Protein AF-A0A0E0BU02-F1 (afdb_monomer_lite)

Foldseek 3Di:
DPDLLVVQCVVVDPDDDDSLRSLVCLLVVLLVLLLVLLCCCCPVVPPCLQCCQAPPDPPDDPDDNWQFQVNVLVVCLPVVLVSLVSNLSSLVSNLVSLCVNQDPPHDPVSVVLSVLSVLLSVLSVCLNPPLSVQLSVLVVQLVVVCVVVVARRGSHNVSVVVLVVVVVVDVSNVVSVVSNVVSVVSSVVSSVSSNVSSVVNVVVVVVVPDD

Radius of gyration: 20.97 Å; chains: 1; bounding box: 49×38×62 Å

Structure (mmCIF, N/CA/C/O backbone):
data_AF-A0A0E0BU02-F1
#
_entry.id   AF-A0A0E0BU02-F1
#
loop_
_atom_site.group_PDB
_atom_site.id
_atom_site.type_symbol
_atom_site.label_atom_id
_atom_site.label_alt_id
_atom_site.label_comp_id
_atom_site.label_asym_id
_atom_site.label_entity_id
_atom_site.label_seq_id
_atom_site.pdbx_PDB_ins_code
_atom_site.Cartn_x
_atom_site.Cartn_y
_atom_site.Cartn_z
_atom_site.occupancy
_atom_site.B_iso_or_equiv
_atom_site.auth_seq_id
_atom_site.auth_comp_id
_atom_site.auth_asym_id
_atom_site.auth_atom_id
_atom_site.pdbx_PDB_model_num
ATOM 1 N N . MET A 1 1 ? -2.054 -8.804 -24.166 1.00 40.50 1 MET A N 1
ATOM 2 C CA . MET A 1 1 ? -1.743 -8.139 -22.881 1.00 40.50 1 MET A CA 1
ATOM 3 C C . MET A 1 1 ? -1.118 -6.773 -23.158 1.00 40.50 1 MET A C 1
ATOM 5 O O . MET A 1 1 ? 0.063 -6.584 -22.935 1.00 40.50 1 MET A O 1
ATOM 9 N N . LEU A 1 2 ? -1.909 -5.866 -23.741 1.00 44.44 2 LEU A N 1
ATOM 10 C CA . LEU A 1 2 ? -1.470 -4.572 -24.277 1.00 44.44 2 LEU A CA 1
ATOM 11 C C . LEU A 1 2 ? -2.191 -3.311 -23.721 1.00 44.44 2 LEU A C 1
ATOM 13 O O . LEU A 1 2 ? -1.894 -2.240 -24.242 1.00 44.44 2 LEU A O 1
ATOM 17 N N . PRO A 1 3 ? -3.154 -3.343 -22.766 1.00 56.28 3 PRO A N 1
ATOM 18 C CA . PRO A 1 3 ? -4.003 -2.167 -22.572 1.00 56.28 3 PRO A CA 1
ATOM 19 C C . PRO A 1 3 ? -3.384 -1.084 -21.679 1.00 56.28 3 PRO A C 1
ATOM 21 O O . PRO A 1 3 ? -3.599 0.087 -21.957 1.00 56.28 3 PRO A O 1
ATOM 24 N N . LEU A 1 4 ? -2.609 -1.415 -20.639 1.00 53.31 4 LEU A N 1
ATOM 25 C CA . LEU A 1 4 ? -2.189 -0.402 -19.661 1.00 53.31 4 LEU A CA 1
ATOM 26 C C . LEU A 1 4 ? -1.049 0.472 -20.200 1.00 53.31 4 LEU A C 1
ATOM 28 O O . LEU A 1 4 ? -1.157 1.695 -20.170 1.00 53.31 4 LEU A O 1
ATOM 32 N N . LEU A 1 5 ? -0.015 -0.137 -20.795 1.00 51.09 5 LEU A N 1
ATOM 33 C CA . LEU A 1 5 ? 1.045 0.608 -21.479 1.00 51.09 5 LEU A CA 1
ATOM 34 C C . LEU A 1 5 ? 0.492 1.440 -22.648 1.00 51.09 5 LEU A C 1
ATOM 36 O O . LEU A 1 5 ? 0.897 2.584 -22.814 1.00 51.09 5 LEU A O 1
ATOM 40 N N . ALA A 1 6 ? -0.461 0.909 -23.426 1.00 53.81 6 ALA A N 1
ATOM 41 C CA . ALA A 1 6 ? -1.095 1.657 -24.514 1.00 53.81 6 ALA A CA 1
ATOM 42 C C . ALA A 1 6 ? -1.906 2.848 -23.991 1.00 53.81 6 ALA A C 1
ATOM 44 O O . ALA A 1 6 ? -1.790 3.931 -24.550 1.00 53.81 6 ALA A O 1
ATOM 45 N N . VAL A 1 7 ? -2.666 2.685 -22.903 1.00 56.97 7 VAL A N 1
ATOM 46 C CA . VAL A 1 7 ? -3.424 3.774 -22.267 1.00 56.97 7 VAL A CA 1
ATOM 47 C C . VAL A 1 7 ? -2.488 4.837 -21.696 1.00 56.97 7 VAL A C 1
ATOM 49 O O . VAL A 1 7 ? -2.737 6.018 -21.895 1.00 56.97 7 VAL A O 1
ATOM 52 N N . VAL A 1 8 ? -1.376 4.461 -21.061 1.00 55.06 8 VAL A N 1
ATOM 53 C CA . VAL A 1 8 ? -0.410 5.444 -20.546 1.00 55.06 8 VAL A CA 1
ATOM 54 C C . VAL A 1 8 ? 0.360 6.131 -21.683 1.00 55.06 8 VAL A C 1
ATOM 56 O O . VAL A 1 8 ? 0.578 7.335 -21.614 1.00 55.06 8 VAL A O 1
ATOM 59 N N . VAL A 1 9 ? 0.710 5.421 -22.760 1.00 53.22 9 VAL A N 1
ATOM 60 C CA . VAL A 1 9 ? 1.323 6.011 -23.968 1.00 53.22 9 VAL A CA 1
ATOM 61 C C . VAL A 1 9 ? 0.341 6.924 -24.711 1.00 53.22 9 VAL A C 1
ATOM 63 O O . VAL A 1 9 ? 0.756 7.961 -25.213 1.00 53.22 9 VAL A O 1
ATOM 66 N N . LEU A 1 10 ? -0.952 6.589 -24.744 1.00 53.22 10 LEU A N 1
ATOM 67 C CA . LEU A 1 10 ? -2.013 7.433 -25.308 1.00 53.22 10 LEU A CA 1
ATOM 68 C C . LEU A 1 10 ? -2.277 8.674 -24.445 1.00 53.22 10 LEU A C 1
ATOM 70 O O . LEU A 1 10 ? -2.463 9.756 -24.989 1.00 53.22 10 LEU A O 1
ATOM 74 N N . LEU A 1 11 ? -2.253 8.545 -23.115 1.00 52.66 11 LEU A N 1
ATOM 75 C CA . LEU A 1 11 ? -2.457 9.664 -22.186 1.00 52.66 11 LEU A CA 1
ATOM 76 C C . LEU A 1 11 ? -1.222 10.572 -22.061 1.00 52.66 11 LEU A C 1
ATOM 78 O O . LEU A 1 11 ? -1.372 11.768 -21.832 1.00 52.66 11 LEU A O 1
ATOM 82 N N . ALA A 1 12 ? -0.012 10.033 -22.237 1.00 49.22 12 ALA A N 1
ATOM 83 C CA . ALA A 1 12 ? 1.237 10.800 -22.305 1.00 49.22 12 ALA A CA 1
ATOM 84 C C . ALA A 1 12 ? 1.567 11.290 -23.732 1.00 49.22 12 ALA A C 1
ATOM 86 O O . ALA A 1 12 ? 2.515 12.051 -23.928 1.00 49.22 12 ALA A O 1
ATOM 87 N N . GLY A 1 13 ? 0.803 10.842 -24.730 1.00 41.31 13 GLY A N 1
ATOM 88 C CA . GLY A 1 13 ? 1.051 11.021 -26.157 1.00 41.31 13 GLY A CA 1
ATOM 89 C C . GLY A 1 13 ? 0.559 12.354 -26.706 1.00 41.31 13 GLY A C 1
ATOM 90 O O . GLY A 1 13 ? -0.278 12.384 -27.604 1.00 41.31 13 GLY A O 1
ATOM 91 N N . GLY A 1 14 ? 1.129 13.459 -26.225 1.00 44.75 14 GLY A N 1
ATOM 92 C CA . GLY A 1 14 ? 1.335 14.612 -27.100 1.00 44.75 14 GLY A CA 1
ATOM 93 C C . GLY A 1 14 ? 2.364 14.219 -28.164 1.00 44.75 14 GLY A C 1
ATOM 94 O O . GLY A 1 14 ? 3.411 13.664 -27.832 1.00 44.75 14 GLY A O 1
ATOM 95 N N . ALA A 1 15 ? 2.043 14.427 -29.440 1.00 51.19 15 ALA A N 1
ATOM 96 C CA . ALA A 1 15 ? 2.865 14.042 -30.586 1.00 51.19 15 ALA A CA 1
ATOM 97 C C . ALA A 1 15 ? 4.363 14.379 -30.388 1.00 51.19 15 ALA A C 1
ATOM 99 O O . ALA A 1 15 ? 4.714 15.547 -30.250 1.00 51.19 15 ALA A O 1
ATOM 100 N N . GLY A 1 16 ? 5.247 13.367 -30.390 1.00 51.09 16 GLY A N 1
ATOM 101 C CA . GLY A 1 16 ? 6.697 13.590 -30.524 1.00 51.09 16 GLY A CA 1
ATOM 102 C C . GLY A 1 16 ? 7.658 12.610 -29.834 1.00 51.09 16 GLY A C 1
ATOM 103 O O . GLY A 1 16 ? 8.807 12.521 -30.259 1.00 51.09 16 GLY A O 1
ATOM 104 N N . LEU A 1 17 ? 7.254 11.849 -28.808 1.00 56.31 17 LEU A N 1
ATOM 105 C CA . LEU A 1 17 ? 8.178 10.921 -28.129 1.00 56.31 17 LEU A CA 1
ATOM 106 C C . LEU A 1 17 ? 8.197 9.529 -28.781 1.00 56.31 17 LEU A C 1
ATOM 108 O O . LEU A 1 17 ? 7.168 8.868 -28.899 1.00 56.31 17 LEU A O 1
ATOM 112 N N . GLY A 1 18 ? 9.390 9.044 -29.146 1.00 74.56 18 GLY A N 1
ATOM 113 C CA . GLY A 1 18 ? 9.582 7.653 -29.571 1.00 74.56 18 GLY A CA 1
ATOM 114 C C . GLY A 1 18 ? 9.128 6.664 -28.487 1.00 74.56 18 GLY A C 1
ATOM 115 O O . GLY A 1 18 ? 9.294 6.921 -27.294 1.00 74.56 18 GLY A O 1
ATOM 116 N N . THR A 1 19 ? 8.583 5.513 -28.887 1.00 80.62 19 THR A N 1
ATOM 117 C CA . THR A 1 19 ? 7.980 4.503 -27.987 1.00 80.62 19 THR A CA 1
ATOM 118 C C . THR A 1 19 ? 8.897 4.082 -26.833 1.00 80.62 19 THR A C 1
ATOM 120 O O . THR A 1 19 ? 8.446 3.928 -25.700 1.00 80.62 19 THR A O 1
ATOM 123 N N . THR A 1 20 ? 10.203 3.975 -27.083 1.00 85.62 20 THR A N 1
ATOM 124 C CA . THR A 1 20 ? 11.215 3.691 -26.055 1.00 85.62 20 THR A CA 1
ATOM 125 C C . THR A 1 20 ? 11.355 4.811 -25.024 1.00 85.62 20 THR A C 1
ATOM 127 O O . THR A 1 20 ? 11.502 4.534 -23.835 1.00 85.62 20 THR A O 1
ATOM 130 N N . ALA A 1 21 ? 11.311 6.074 -25.453 1.00 86.38 21 ALA A N 1
ATOM 131 C CA . ALA A 1 21 ? 11.394 7.220 -24.550 1.00 86.38 21 ALA A CA 1
ATOM 132 C C . ALA A 1 21 ? 10.140 7.313 -23.670 1.00 86.38 21 ALA A C 1
ATOM 134 O O . ALA A 1 21 ? 10.258 7.502 -22.460 1.00 86.38 21 ALA A O 1
ATOM 135 N N . ALA A 1 22 ? 8.962 7.072 -24.253 1.00 83.75 22 ALA A N 1
ATOM 136 C CA . ALA A 1 22 ? 7.710 6.987 -23.508 1.00 83.75 22 ALA A CA 1
ATOM 137 C C . ALA A 1 22 ? 7.755 5.868 -22.453 1.00 83.75 22 ALA A C 1
ATOM 139 O O . ALA A 1 22 ? 7.483 6.122 -21.285 1.00 83.75 22 ALA A O 1
ATOM 140 N N . ALA A 1 23 ? 8.188 4.655 -22.810 1.00 86.19 23 ALA A N 1
ATOM 141 C CA . ALA A 1 23 ? 8.288 3.548 -21.855 1.00 86.19 23 ALA A CA 1
ATOM 142 C C . ALA A 1 23 ? 9.270 3.831 -20.701 1.00 86.19 23 ALA A C 1
ATOM 144 O O . ALA A 1 23 ? 8.978 3.497 -19.553 1.00 86.19 23 ALA A O 1
ATOM 145 N N . LYS A 1 24 ? 10.405 4.495 -20.969 1.00 90.75 24 LYS A N 1
ATOM 146 C CA . LYS A 1 24 ? 11.329 4.955 -19.915 1.00 90.75 24 LYS A CA 1
ATOM 147 C C . LYS A 1 24 ? 10.680 5.992 -18.998 1.00 90.75 24 LYS A C 1
ATOM 149 O O . LYS A 1 24 ? 10.825 5.890 -17.782 1.00 90.75 24 LYS A O 1
ATOM 154 N N . ALA A 1 25 ? 9.954 6.956 -19.566 1.00 89.25 25 ALA A N 1
ATOM 155 C CA . ALA A 1 25 ? 9.245 7.973 -18.796 1.00 89.25 25 ALA A CA 1
ATOM 156 C C . ALA A 1 25 ? 8.173 7.347 -17.893 1.00 89.25 25 ALA A C 1
ATOM 158 O O . ALA A 1 25 ? 8.136 7.650 -16.705 1.00 89.25 25 ALA A O 1
ATOM 159 N N . VAL A 1 26 ? 7.369 6.416 -18.420 1.00 90.69 26 VAL A N 1
ATOM 160 C CA . VAL A 1 26 ? 6.374 5.662 -17.639 1.00 90.69 26 VAL A CA 1
ATOM 161 C C . VAL A 1 26 ? 7.042 4.887 -16.513 1.00 90.69 26 VAL A C 1
ATOM 163 O O . VAL A 1 26 ? 6.637 5.015 -15.360 1.00 90.69 26 VAL A O 1
ATOM 166 N N . HIS A 1 27 ? 8.091 4.126 -16.830 1.00 93.81 27 HIS A N 1
ATOM 167 C CA . HIS A 1 27 ? 8.817 3.340 -15.841 1.00 93.81 27 HIS A CA 1
ATOM 168 C C . HIS A 1 27 ? 9.299 4.203 -14.667 1.00 93.81 27 HIS A C 1
ATOM 170 O O . HIS A 1 27 ? 8.996 3.879 -13.518 1.00 93.81 27 HIS A O 1
ATOM 176 N N . LEU A 1 28 ? 9.999 5.305 -14.959 1.00 94.56 28 LEU A N 1
ATOM 177 C CA . LEU A 1 28 ? 10.600 6.177 -13.949 1.00 94.56 28 LEU A CA 1
ATOM 178 C C . LEU A 1 28 ? 9.567 7.015 -13.194 1.00 94.56 28 LEU A C 1
ATOM 180 O O . LEU A 1 28 ? 9.677 7.137 -11.976 1.00 94.56 28 LEU A O 1
ATOM 184 N N . LEU A 1 29 ? 8.561 7.566 -13.880 1.00 94.06 29 LEU A N 1
ATOM 185 C CA . LEU A 1 29 ? 7.518 8.366 -13.239 1.00 94.06 29 LEU A CA 1
ATOM 186 C C . LEU A 1 29 ? 6.706 7.502 -12.277 1.00 94.06 29 LEU A C 1
ATOM 188 O O . LEU A 1 29 ? 6.577 7.843 -11.105 1.00 94.06 29 LEU A O 1
ATOM 192 N N . CYS A 1 30 ? 6.222 6.348 -12.740 1.00 96.19 30 CYS A N 1
ATOM 193 C CA . CYS A 1 30 ? 5.462 5.440 -11.895 1.00 96.19 30 CYS A CA 1
ATOM 194 C C . CYS A 1 30 ? 6.324 4.870 -10.759 1.00 96.19 30 CYS A C 1
ATOM 196 O O . CYS A 1 30 ? 5.862 4.801 -9.621 1.00 96.19 30 CYS A O 1
ATOM 198 N N . PHE A 1 31 ? 7.591 4.541 -11.022 1.00 96.69 31 PHE A N 1
ATOM 199 C CA . PHE A 1 31 ? 8.519 4.129 -9.969 1.00 96.69 31 PHE A CA 1
ATOM 200 C C . PHE A 1 31 ? 8.685 5.211 -8.892 1.00 96.69 31 PHE A C 1
ATOM 202 O O . PHE A 1 31 ? 8.498 4.936 -7.708 1.00 96.69 31 PHE A O 1
ATOM 209 N N . ALA A 1 32 ? 8.985 6.450 -9.291 1.00 96.00 32 ALA A N 1
ATOM 210 C CA . ALA A 1 32 ? 9.199 7.563 -8.371 1.00 96.00 32 ALA A CA 1
ATOM 211 C C . ALA A 1 32 ? 7.931 7.906 -7.577 1.00 96.00 32 ALA A C 1
ATOM 213 O O . ALA A 1 32 ? 8.004 8.134 -6.368 1.00 96.00 32 ALA A O 1
ATOM 214 N N . THR A 1 33 ? 6.763 7.897 -8.229 1.00 96.31 33 THR A N 1
ATOM 215 C CA . THR A 1 33 ? 5.473 8.093 -7.556 1.00 96.31 33 THR A CA 1
ATOM 216 C C . THR A 1 33 ? 5.228 7.007 -6.517 1.00 96.31 33 THR A C 1
ATOM 218 O O . THR A 1 33 ? 4.909 7.328 -5.374 1.00 96.31 33 THR A O 1
ATOM 221 N N . SER A 1 34 ? 5.420 5.736 -6.872 1.00 96.50 34 SER A N 1
ATOM 222 C CA . SER A 1 34 ? 5.238 4.637 -5.926 1.00 96.50 34 SER A CA 1
ATOM 223 C C . SER A 1 34 ? 6.219 4.706 -4.750 1.00 96.50 34 SER A C 1
ATOM 225 O O . SER A 1 34 ? 5.817 4.571 -3.590 1.00 96.50 34 SER A O 1
ATOM 227 N N . TRP A 1 35 ? 7.495 4.975 -5.026 1.00 95.19 35 TRP A N 1
ATOM 228 C CA . TRP A 1 35 ? 8.508 5.153 -3.992 1.00 95.19 35 TRP A CA 1
ATOM 229 C C . TRP A 1 35 ? 8.116 6.271 -3.020 1.00 95.19 35 TRP A C 1
ATOM 231 O O . TRP A 1 35 ? 8.084 6.062 -1.807 1.00 95.19 35 TRP A O 1
ATOM 241 N N . GLY A 1 36 ? 7.726 7.433 -3.552 1.00 94.50 36 GLY A N 1
ATOM 242 C CA . GLY A 1 36 ? 7.279 8.574 -2.756 1.00 94.50 36 GLY A CA 1
ATOM 243 C C . GLY A 1 36 ? 6.038 8.271 -1.913 1.00 94.50 36 GLY A C 1
ATOM 244 O O . GLY A 1 36 ? 6.019 8.584 -0.723 1.00 94.50 36 GLY A O 1
ATOM 245 N N . VAL A 1 37 ? 5.023 7.618 -2.490 1.00 93.69 37 VAL A N 1
ATOM 246 C CA . VAL A 1 37 ? 3.799 7.224 -1.770 1.00 93.69 37 VAL A CA 1
ATOM 247 C C . VAL A 1 37 ? 4.108 6.223 -0.657 1.00 93.69 37 VAL A C 1
ATOM 249 O O . VAL A 1 37 ? 3.578 6.352 0.446 1.00 93.69 37 VAL A O 1
ATOM 252 N N . THR A 1 38 ? 4.991 5.260 -0.916 1.00 93.44 38 THR A N 1
ATOM 253 C CA . THR A 1 38 ? 5.399 4.244 0.061 1.00 93.44 38 THR A CA 1
ATOM 254 C C . THR A 1 38 ? 6.159 4.873 1.231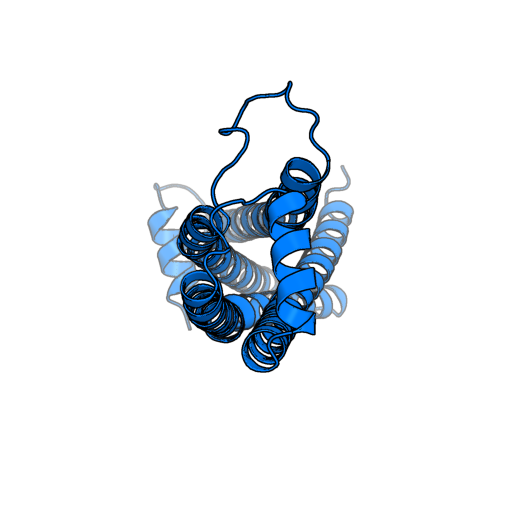 1.00 93.44 38 THR A C 1
ATOM 256 O O . THR A 1 38 ? 5.813 4.643 2.392 1.00 93.44 38 THR A O 1
ATOM 259 N N . VAL A 1 39 ? 7.136 5.740 0.944 1.00 90.62 39 VAL A N 1
ATOM 260 C CA . VAL A 1 39 ? 7.876 6.502 1.965 1.00 90.62 39 VAL A CA 1
ATOM 261 C C . VAL A 1 39 ? 6.930 7.395 2.768 1.00 90.62 39 VAL A C 1
ATOM 263 O O . VAL A 1 39 ? 6.998 7.412 3.998 1.00 90.62 39 VAL A O 1
ATOM 266 N N . TRP A 1 40 ? 6.006 8.094 2.104 1.00 90.25 40 TRP A N 1
ATOM 267 C CA . TRP A 1 40 ? 4.995 8.912 2.774 1.00 90.25 40 TRP A CA 1
ATOM 268 C C . TRP A 1 40 ? 4.096 8.072 3.690 1.00 90.25 40 TRP A C 1
ATOM 270 O O . TRP A 1 40 ? 3.854 8.461 4.832 1.00 90.25 40 TRP A O 1
ATOM 280 N N . ALA A 1 41 ? 3.637 6.903 3.236 1.00 87.44 41 ALA A N 1
ATOM 281 C CA . ALA A 1 41 ? 2.769 6.030 4.020 1.00 87.44 41 ALA A CA 1
ATOM 282 C C . ALA A 1 41 ? 3.470 5.500 5.282 1.00 87.44 41 ALA A C 1
ATOM 284 O O . ALA A 1 41 ? 2.846 5.451 6.343 1.00 87.44 41 ALA A O 1
ATOM 285 N N . ILE A 1 42 ? 4.765 5.174 5.196 1.00 85.38 42 ILE A N 1
ATOM 286 C CA . ILE A 1 42 ? 5.571 4.729 6.343 1.00 85.38 42 ILE A CA 1
ATOM 287 C C . ILE A 1 42 ? 5.871 5.903 7.288 1.00 85.38 42 ILE A C 1
ATOM 289 O O . ILE A 1 42 ? 5.583 5.831 8.485 1.00 85.38 42 ILE A O 1
ATOM 293 N N . LEU A 1 43 ? 6.433 6.995 6.765 1.00 82.19 43 LEU A N 1
ATOM 294 C CA . LEU A 1 43 ? 6.935 8.100 7.583 1.00 82.19 43 LEU A CA 1
ATOM 295 C C . LEU A 1 43 ? 5.817 9.032 8.040 1.00 82.19 43 LEU A C 1
ATOM 297 O O . LEU A 1 43 ? 5.642 9.237 9.235 1.00 82.19 43 LEU A O 1
ATOM 301 N N . VAL A 1 44 ? 5.036 9.590 7.119 1.00 74.69 44 VAL A N 1
ATOM 302 C CA . VAL A 1 44 ? 3.988 10.561 7.457 1.00 74.69 44 VAL A CA 1
ATOM 303 C C . VAL A 1 44 ? 2.752 9.844 7.997 1.00 74.69 44 VAL A C 1
ATOM 305 O O . VAL A 1 44 ? 2.245 10.194 9.065 1.00 74.69 44 VAL A O 1
ATOM 308 N N . GLY A 1 45 ? 2.299 8.808 7.287 1.00 69.25 45 GLY A N 1
ATOM 309 C CA . GLY A 1 45 ? 1.111 8.030 7.638 1.00 69.25 45 GLY A CA 1
ATOM 310 C C . GLY A 1 45 ? 1.280 7.136 8.872 1.00 69.25 45 GLY A C 1
ATOM 311 O O . GLY A 1 45 ? 0.317 6.946 9.617 1.00 69.25 45 GLY A O 1
ATOM 312 N N . GLY A 1 46 ? 2.486 6.608 9.099 1.00 70.69 46 GLY A N 1
ATOM 313 C CA . GLY A 1 46 ? 2.823 5.774 10.251 1.00 70.69 46 GLY A CA 1
ATOM 314 C C . GLY A 1 46 ? 3.466 6.574 11.380 1.00 70.69 46 GLY A C 1
ATOM 315 O O . GLY A 1 46 ? 2.842 6.812 12.414 1.00 70.69 46 GLY A O 1
ATOM 316 N N . VAL A 1 47 ? 4.719 6.991 11.183 1.00 68.75 47 VAL A N 1
ATOM 317 C CA . VAL A 1 47 ? 5.571 7.550 12.248 1.00 68.75 47 VAL A CA 1
ATOM 318 C C . VAL A 1 47 ? 5.097 8.924 12.721 1.00 68.75 47 VAL A C 1
ATOM 320 O O . VAL A 1 47 ? 4.885 9.102 13.914 1.00 68.75 47 VAL A O 1
ATOM 323 N N . ILE A 1 48 ? 4.878 9.893 11.832 1.00 63.75 48 ILE A N 1
ATOM 324 C CA . ILE A 1 48 ? 4.484 11.260 12.214 1.00 63.75 48 ILE A CA 1
ATOM 325 C C . ILE A 1 48 ? 3.046 11.271 12.731 1.00 63.75 48 ILE A C 1
ATOM 327 O O . ILE A 1 48 ? 2.779 11.842 13.780 1.00 63.75 48 ILE A O 1
ATOM 331 N N . MET A 1 49 ? 2.118 10.580 12.074 1.00 62.78 49 MET A N 1
ATOM 332 C CA . MET A 1 49 ? 0.753 10.413 12.585 1.00 62.78 49 MET A CA 1
ATOM 333 C C . MET A 1 49 ? 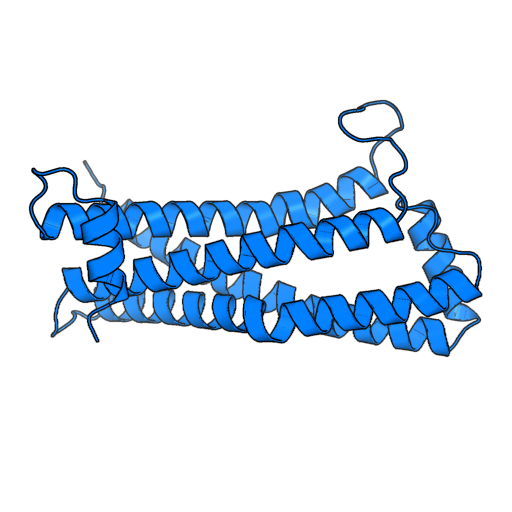0.691 9.746 13.969 1.00 62.78 49 MET A C 1
ATOM 335 O O . MET A 1 49 ? -0.224 10.034 14.736 1.00 62.78 49 MET A O 1
ATOM 339 N N . PHE A 1 50 ? 1.636 8.869 14.311 1.00 61.09 50 PHE A N 1
ATOM 340 C CA . PHE A 1 50 ? 1.726 8.302 15.654 1.00 61.09 50 PHE A CA 1
ATOM 341 C C . PHE A 1 50 ? 2.427 9.264 16.624 1.00 61.09 50 PHE A C 1
ATOM 343 O O . PHE A 1 50 ? 1.863 9.605 17.658 1.00 61.09 50 PHE A O 1
ATOM 350 N N . LEU A 1 51 ? 3.621 9.755 16.291 1.00 59.59 51 LEU A N 1
ATOM 351 C CA . LEU A 1 51 ? 4.450 10.578 17.175 1.00 59.59 51 LEU A CA 1
ATOM 352 C C . LEU A 1 51 ? 3.887 11.985 17.392 1.00 59.59 51 LEU A C 1
ATOM 354 O O . LEU A 1 51 ? 3.861 12.450 18.524 1.00 59.59 51 LEU A O 1
ATOM 358 N N . TYR A 1 52 ? 3.378 12.650 16.357 1.00 55.00 52 TYR A N 1
ATOM 359 C CA . TYR A 1 52 ? 2.841 14.012 16.452 1.00 55.00 52 TYR A CA 1
ATOM 360 C C . TYR A 1 52 ? 1.563 14.068 17.302 1.00 55.00 52 TYR A C 1
ATOM 362 O O . TYR A 1 52 ? 1.347 15.023 18.035 1.00 55.00 52 TYR A O 1
ATOM 370 N N . TYR A 1 53 ? 0.741 13.015 17.287 1.00 53.12 53 TYR A N 1
ATOM 371 C CA . TYR A 1 53 ? -0.448 12.920 18.148 1.00 53.12 53 TYR A CA 1
ATOM 372 C C . TYR A 1 53 ? -0.149 12.377 19.554 1.00 53.12 53 TYR A C 1
ATOM 374 O O . TYR A 1 53 ? -0.965 12.532 20.464 1.00 53.12 53 TYR A O 1
ATOM 382 N N . THR A 1 54 ? 1.008 11.735 19.743 1.00 50.28 54 THR A N 1
ATOM 383 C CA . THR A 1 54 ? 1.388 11.104 21.019 1.00 50.28 54 THR A CA 1
ATOM 384 C C . THR A 1 54 ? 2.347 11.967 21.844 1.00 50.28 54 THR A C 1
ATOM 386 O O . THR A 1 54 ? 2.300 11.906 23.070 1.00 50.28 54 THR A O 1
ATOM 389 N N . PHE A 1 55 ? 3.182 12.786 21.197 1.00 49.97 55 PHE A N 1
ATOM 390 C CA . PHE A 1 55 ? 4.288 13.516 21.826 1.00 49.97 55 PHE A CA 1
ATOM 391 C C . PHE A 1 55 ? 4.359 15.008 21.480 1.00 49.97 55 PHE A C 1
ATOM 393 O O . PHE A 1 55 ? 5.247 15.675 22.004 1.00 49.97 55 PHE A O 1
ATOM 400 N N . SER A 1 56 ? 3.475 15.558 20.634 1.00 43.00 56 SER A N 1
ATOM 401 C CA . SER A 1 56 ? 3.518 17.001 20.362 1.00 43.00 56 SER A CA 1
ATOM 402 C C . SER A 1 56 ? 3.082 17.784 21.610 1.00 43.00 56 SER A C 1
ATOM 404 O O . SER A 1 56 ? 1.943 17.616 22.061 1.00 43.00 56 SER A O 1
ATOM 406 N N . PRO A 1 57 ? 3.958 18.622 22.200 1.00 45.72 57 PRO A N 1
ATOM 407 C CA . PRO A 1 57 ? 3.526 19.620 23.166 1.00 45.72 57 PRO A CA 1
ATOM 408 C C . PRO A 1 57 ? 2.568 20.579 22.451 1.00 45.72 57 PRO A C 1
ATOM 410 O O . PRO A 1 57 ? 2.707 20.811 21.254 1.00 45.72 57 PRO A O 1
ATOM 413 N N . CYS A 1 58 ? 1.598 21.129 23.178 1.00 45.56 58 CYS A N 1
ATOM 414 C CA . CYS A 1 58 ? 0.434 21.888 22.698 1.00 45.56 58 CYS A CA 1
ATOM 415 C C . CYS A 1 58 ? 0.693 23.121 21.782 1.00 45.56 58 CYS A C 1
ATOM 417 O O . CYS A 1 58 ? -0.223 23.914 21.582 1.00 45.56 58 CYS A O 1
ATOM 419 N N . SER A 1 59 ? 1.897 23.316 21.234 1.00 43.19 59 SER A N 1
ATOM 420 C CA . SER A 1 59 ? 2.393 24.590 20.702 1.00 43.19 59 SER A CA 1
ATOM 421 C C . SER A 1 59 ? 2.755 24.617 19.206 1.00 43.19 59 SER A C 1
ATOM 423 O O . SER A 1 59 ? 3.135 25.681 18.729 1.00 43.19 59 SER A O 1
ATOM 425 N N . PHE A 1 60 ? 2.630 23.530 18.430 1.00 47.31 60 PHE A N 1
ATOM 426 C CA . PHE A 1 60 ? 2.887 23.567 16.973 1.00 47.31 60 PHE A CA 1
ATOM 427 C C . PHE A 1 60 ? 1.626 23.164 16.183 1.00 47.31 60 PHE A C 1
ATOM 429 O O . PHE A 1 60 ? 1.341 21.986 15.962 1.00 47.31 60 PHE A O 1
ATOM 436 N N . ASN A 1 61 ? 0.813 24.156 15.809 1.00 43.75 61 ASN A N 1
ATOM 437 C CA . ASN A 1 61 ? -0.504 23.967 15.190 1.00 43.75 61 ASN A CA 1
ATOM 438 C C . ASN A 1 61 ? -0.428 24.045 13.657 1.00 43.75 61 ASN A C 1
ATOM 440 O O . ASN A 1 61 ? -0.485 25.128 13.084 1.00 43.75 61 ASN A O 1
ATOM 444 N N . VAL A 1 62 ? -0.370 22.884 12.998 1.00 51.34 62 VAL A N 1
ATOM 445 C CA . VAL A 1 62 ? -0.723 22.728 11.568 1.00 51.34 62 VAL A CA 1
ATOM 446 C C . VAL A 1 62 ? -2.005 21.884 11.398 1.00 51.34 62 VAL A C 1
ATOM 448 O O . VAL A 1 62 ? -2.679 21.983 10.379 1.00 51.34 62 VAL A O 1
ATOM 451 N N . LEU A 1 63 ? -2.422 21.127 12.426 1.00 48.94 63 LEU A N 1
ATOM 452 C CA . LEU A 1 63 ? -3.734 20.466 12.531 1.00 48.94 63 LEU A CA 1
ATOM 453 C C . LEU A 1 63 ? -4.345 20.746 13.922 1.00 48.94 63 LEU A C 1
ATOM 455 O O . LEU A 1 63 ? -3.579 20.988 14.855 1.00 48.94 63 LEU A O 1
ATOM 459 N N . PRO A 1 64 ? -5.685 20.703 14.100 1.00 52.12 64 PRO A N 1
ATOM 460 C CA . PRO A 1 64 ? -6.314 20.956 15.394 1.00 52.12 64 PRO A CA 1
ATOM 461 C C . PRO A 1 64 ? -5.729 20.022 16.463 1.00 52.12 64 PRO A C 1
ATOM 463 O O . PRO A 1 64 ? -5.670 18.813 16.212 1.00 52.12 64 PRO A O 1
ATOM 466 N N . PRO A 1 65 ? -5.347 20.529 17.650 1.00 51.72 65 PRO A N 1
ATOM 467 C CA . PRO A 1 65 ? -4.551 19.786 18.630 1.00 51.72 65 PRO A CA 1
ATOM 468 C C . PRO A 1 65 ? -5.222 18.531 19.210 1.00 51.72 65 PRO A C 1
ATOM 470 O O . PRO A 1 65 ? -4.587 17.816 19.968 1.00 51.72 65 PRO A O 1
ATOM 473 N N . ASN A 1 66 ? -6.466 18.212 18.838 1.00 58.31 66 ASN A N 1
ATOM 474 C CA . ASN A 1 66 ? -7.206 17.051 19.331 1.00 58.31 66 ASN A CA 1
ATOM 475 C C . ASN A 1 66 ? -8.175 16.500 18.273 1.00 58.31 66 ASN A C 1
ATOM 477 O O . ASN A 1 66 ? -9.380 16.434 18.518 1.00 58.31 66 ASN A O 1
ATOM 481 N N . LEU A 1 67 ? -7.705 16.131 17.071 1.00 66.25 67 LEU A N 1
ATOM 482 C CA . LEU A 1 67 ? -8.616 15.503 16.106 1.00 66.25 67 LEU A CA 1
ATOM 483 C C . LEU A 1 67 ? -9.166 14.190 16.704 1.00 66.25 67 LEU A C 1
ATOM 485 O O . LEU A 1 67 ? -8.370 13.296 17.004 1.00 66.25 67 LEU A O 1
ATOM 489 N N . PRO A 1 68 ? -10.496 14.031 16.859 1.00 79.62 68 PRO A N 1
ATOM 490 C CA . PRO A 1 68 ? -11.065 12.846 17.489 1.00 79.62 68 PRO A CA 1
ATOM 491 C C . PRO A 1 68 ? -10.595 11.561 16.812 1.00 79.62 68 PRO A C 1
ATOM 493 O O . PRO A 1 68 ? -10.576 11.483 15.579 1.00 79.62 68 PRO A O 1
ATOM 496 N N . ARG A 1 69 ? -10.272 10.519 17.590 1.00 80.00 69 ARG A N 1
ATOM 497 C CA . ARG A 1 69 ? -9.788 9.221 17.075 1.00 80.00 69 ARG A CA 1
ATOM 498 C C . ARG A 1 69 ? -10.677 8.680 15.956 1.00 80.00 69 ARG A C 1
ATOM 500 O O . ARG A 1 69 ? -10.181 8.197 14.935 1.00 80.00 69 ARG A O 1
ATOM 507 N N . HIS A 1 70 ? -11.994 8.808 16.114 1.00 85.56 70 HIS A N 1
ATOM 508 C CA . HIS A 1 70 ? -12.964 8.371 15.108 1.00 85.56 70 HIS A CA 1
ATOM 509 C C . HIS A 1 70 ? -12.954 9.242 13.849 1.00 85.56 70 HIS A C 1
ATOM 511 O O . HIS A 1 70 ? -13.064 8.707 12.747 1.00 85.56 70 HIS A O 1
ATOM 517 N N . ALA A 1 71 ? -12.781 10.561 13.982 1.00 84.62 71 ALA A N 1
ATOM 518 C CA . ALA A 1 71 ? -12.629 11.464 12.839 1.00 84.62 71 ALA A CA 1
ATOM 519 C C . ALA A 1 71 ? -11.344 11.155 12.064 1.00 84.62 71 ALA A C 1
ATOM 521 O O . ALA A 1 71 ? -11.374 11.039 10.837 1.00 84.62 71 ALA A O 1
ATOM 522 N N . MET A 1 72 ? -10.255 10.900 12.788 1.00 79.38 72 MET A N 1
ATOM 523 C CA . MET A 1 72 ? -8.995 10.467 12.207 1.00 79.38 72 MET A CA 1
ATOM 524 C C . MET A 1 72 ? -9.132 9.132 11.474 1.00 79.38 72 MET A C 1
ATOM 526 O O . MET A 1 72 ? -8.638 8.972 10.363 1.00 79.38 72 MET A O 1
ATOM 530 N N . GLY A 1 73 ? -9.833 8.158 12.057 1.00 82.44 73 GLY A N 1
ATOM 531 C CA . GLY A 1 73 ? -10.116 6.897 11.372 1.00 82.44 73 GLY A CA 1
ATOM 532 C C . GLY A 1 73 ? -10.926 7.082 10.085 1.00 82.44 73 GLY A C 1
ATOM 533 O O . GLY A 1 73 ? -10.608 6.457 9.079 1.00 82.44 73 GLY A O 1
ATOM 534 N N . ARG A 1 74 ? -11.913 7.989 10.059 1.00 85.81 74 ARG A N 1
ATOM 535 C CA . ARG A 1 74 ? -12.658 8.306 8.824 1.00 85.81 74 ARG A CA 1
ATOM 536 C C . ARG A 1 74 ? -11.776 8.942 7.753 1.00 85.81 74 ARG A C 1
ATOM 538 O O . ARG A 1 74 ? -11.902 8.571 6.590 1.00 85.81 74 ARG A O 1
ATOM 545 N N . LEU A 1 75 ? -10.903 9.877 8.135 1.00 85.25 75 LEU A N 1
ATOM 546 C CA . LEU A 1 75 ? -9.960 10.511 7.210 1.00 85.25 75 LEU A CA 1
ATOM 547 C C . LEU A 1 75 ? -9.018 9.463 6.607 1.00 85.25 75 LEU A C 1
ATOM 549 O O . LEU A 1 75 ? -8.917 9.334 5.388 1.00 85.25 75 LEU A O 1
ATOM 553 N N . ARG A 1 76 ? -8.411 8.643 7.469 1.00 82.50 76 ARG A N 1
ATOM 554 C CA . ARG A 1 76 ? -7.540 7.529 7.079 1.00 82.50 76 ARG A CA 1
ATOM 555 C C . ARG A 1 76 ? -8.252 6.529 6.169 1.00 82.50 76 ARG A C 1
ATOM 557 O O . ARG A 1 76 ? -7.679 6.104 5.173 1.00 82.50 76 ARG A O 1
ATOM 564 N N . GLY A 1 77 ? -9.523 6.238 6.441 1.00 86.81 77 GLY A N 1
ATOM 565 C CA . GLY A 1 77 ? -10.362 5.377 5.607 1.00 86.81 77 GLY A CA 1
ATOM 566 C C . GLY A 1 77 ? -10.693 5.916 4.215 1.00 86.81 77 GLY A C 1
ATOM 567 O O . GLY A 1 77 ? -11.279 5.176 3.432 1.00 86.81 77 GLY A O 1
ATOM 568 N N . LYS A 1 78 ? -10.330 7.164 3.896 1.00 89.06 78 LYS A N 1
ATOM 569 C CA . LYS A 1 78 ? -10.433 7.739 2.546 1.00 89.06 78 LYS A CA 1
ATOM 570 C C . LYS A 1 78 ? -9.064 7.931 1.899 1.00 89.06 78 LYS A C 1
ATOM 572 O O . LYS A 1 78 ? -8.883 7.566 0.744 1.00 89.06 78 LYS A O 1
ATOM 577 N N . VAL A 1 79 ? -8.105 8.471 2.653 1.00 87.62 79 VAL A N 1
ATOM 578 C CA . VAL A 1 79 ? -6.774 8.813 2.132 1.00 87.62 79 VAL A CA 1
ATOM 579 C C . VAL A 1 79 ? -5.950 7.560 1.837 1.00 87.62 79 VAL A C 1
ATOM 581 O O . VAL A 1 79 ? -5.433 7.428 0.734 1.00 87.62 79 VAL A O 1
ATOM 584 N N . PHE A 1 80 ? -5.869 6.605 2.773 1.00 87.94 80 PHE A N 1
ATOM 585 C CA . PHE A 1 80 ? -5.029 5.418 2.576 1.00 87.94 80 PHE A CA 1
ATOM 586 C C . PHE A 1 80 ? -5.472 4.542 1.399 1.00 87.94 80 PHE A C 1
ATOM 588 O O . PHE A 1 80 ? -4.604 4.179 0.612 1.00 87.94 80 PHE A O 1
ATOM 595 N N . PRO A 1 81 ? -6.772 4.244 1.192 1.00 92.00 81 PRO A N 1
ATOM 596 C CA . PRO A 1 81 ? -7.198 3.499 0.007 1.00 92.00 81 PRO A CA 1
ATOM 597 C C . PRO A 1 81 ? -6.823 4.184 -1.309 1.00 92.00 81 PRO A C 1
ATOM 599 O O . PRO A 1 81 ? -6.370 3.511 -2.229 1.00 92.00 81 PRO A O 1
ATOM 602 N N . ALA A 1 82 ? -6.957 5.512 -1.391 1.00 92.62 82 ALA A N 1
ATOM 603 C CA . ALA A 1 82 ? -6.562 6.262 -2.581 1.00 92.62 82 ALA A CA 1
ATOM 604 C C . ALA A 1 82 ? -5.043 6.193 -2.813 1.00 92.62 82 ALA A C 1
ATOM 606 O O . ALA A 1 82 ? -4.601 5.916 -3.927 1.00 92.62 82 ALA A O 1
ATOM 607 N N . CYS A 1 83 ? -4.242 6.370 -1.757 1.00 91.88 83 CYS A N 1
ATOM 608 C CA . CYS A 1 83 ? -2.788 6.234 -1.834 1.00 91.88 83 CYS A CA 1
ATOM 609 C C . CYS A 1 83 ? -2.362 4.812 -2.222 1.00 91.88 83 CYS A C 1
ATOM 611 O O . CYS A 1 83 ? -1.495 4.657 -3.073 1.00 91.88 83 CYS A O 1
ATOM 613 N N . PHE A 1 84 ? -2.972 3.770 -1.654 1.00 93.75 84 PHE A N 1
ATOM 614 C CA . PHE A 1 84 ? -2.643 2.383 -1.995 1.00 93.75 84 PHE A CA 1
ATOM 615 C C . PHE A 1 84 ? -3.092 2.001 -3.406 1.00 93.75 84 PHE A C 1
ATOM 617 O O . PHE A 1 84 ? -2.400 1.227 -4.061 1.00 93.75 84 PHE A O 1
ATOM 624 N N . ALA A 1 85 ? -4.188 2.578 -3.909 1.00 96.00 85 ALA A N 1
ATOM 625 C CA . ALA A 1 85 ? -4.596 2.416 -5.301 1.00 96.00 85 ALA A CA 1
ATOM 626 C C . ALA A 1 85 ? -3.578 3.045 -6.257 1.00 96.00 85 ALA A C 1
ATOM 628 O O . ALA A 1 85 ? -3.148 2.395 -7.209 1.00 96.00 85 ALA A O 1
ATOM 629 N N . LEU A 1 86 ? -3.146 4.276 -5.963 1.00 94.75 86 LEU A N 1
ATOM 630 C CA . LEU A 1 86 ? -2.082 4.941 -6.712 1.00 94.75 86 LEU A CA 1
ATOM 631 C C . LEU A 1 86 ? -0.781 4.130 -6.658 1.00 94.75 86 LEU A C 1
ATOM 633 O O . LEU A 1 86 ? -0.164 3.913 -7.695 1.00 94.75 86 LEU A O 1
ATOM 637 N N . ASN A 1 87 ? -0.401 3.634 -5.475 1.00 95.31 87 ASN A N 1
ATOM 638 C CA . ASN A 1 87 ? 0.813 2.840 -5.301 1.00 95.31 87 ASN A CA 1
ATOM 639 C C . ASN A 1 87 ? 0.779 1.569 -6.153 1.00 95.31 87 ASN A C 1
ATOM 641 O O . ASN A 1 87 ? 1.689 1.361 -6.946 1.00 95.31 87 ASN A O 1
ATOM 645 N N . ALA A 1 88 ? -0.296 0.779 -6.051 1.00 96.81 88 ALA A N 1
ATOM 646 C CA . ALA A 1 88 ? -0.456 -0.469 -6.794 1.00 96.81 88 ALA A CA 1
ATOM 647 C C . ALA A 1 88 ? -0.480 -0.250 -8.315 1.00 96.81 88 ALA A C 1
ATOM 649 O O . ALA A 1 88 ? 0.133 -1.010 -9.063 1.00 96.81 88 ALA A O 1
ATOM 650 N N . ALA A 1 89 ? -1.163 0.800 -8.786 1.00 96.56 89 ALA A N 1
ATOM 651 C CA . ALA A 1 89 ? -1.180 1.143 -10.205 1.00 96.56 89 ALA A CA 1
ATOM 652 C C . ALA A 1 89 ? 0.221 1.533 -10.702 1.00 96.56 89 ALA A C 1
ATOM 654 O O . ALA A 1 89 ? 0.667 1.064 -11.749 1.00 96.56 89 ALA A O 1
ATOM 655 N N . CYS A 1 90 ? 0.932 2.359 -9.935 1.00 97.25 90 CYS A N 1
ATOM 656 C CA . CYS A 1 90 ? 2.269 2.817 -10.279 1.00 97.25 90 CYS A CA 1
ATOM 657 C C . CYS A 1 90 ? 3.320 1.695 -10.224 1.00 97.25 90 CYS A C 1
ATOM 659 O O . CYS A 1 90 ? 4.132 1.589 -11.145 1.00 97.25 90 CYS A O 1
ATOM 661 N N . THR A 1 91 ? 3.313 0.822 -9.214 1.00 97.06 91 THR A N 1
ATOM 662 C CA . THR A 1 91 ? 4.255 -0.311 -9.173 1.00 97.06 91 THR A CA 1
ATOM 663 C C . THR A 1 91 ? 4.013 -1.298 -10.299 1.00 97.06 91 THR A C 1
ATOM 665 O O . THR A 1 91 ? 4.973 -1.713 -10.951 1.00 97.06 91 THR A O 1
ATOM 668 N N . ALA A 1 92 ? 2.751 -1.609 -10.603 1.00 97.25 92 ALA A N 1
ATOM 669 C CA . ALA A 1 92 ? 2.403 -2.467 -11.731 1.00 97.25 92 ALA A CA 1
ATOM 670 C C . ALA A 1 92 ? 2.838 -1.859 -13.077 1.00 97.25 92 ALA A C 1
ATOM 672 O O . ALA A 1 92 ? 3.518 -2.527 -13.857 1.00 97.25 92 ALA A O 1
ATOM 673 N N . ALA A 1 93 ? 2.520 -0.584 -13.326 1.00 95.19 93 ALA A N 1
ATOM 674 C CA . ALA A 1 93 ? 2.913 0.109 -14.555 1.00 95.19 93 ALA A CA 1
ATOM 675 C C . ALA A 1 93 ? 4.441 0.203 -14.703 1.00 95.19 93 ALA A C 1
ATOM 677 O O . ALA A 1 93 ? 4.976 0.036 -15.800 1.00 95.19 93 ALA A O 1
ATOM 678 N N . SER A 1 94 ? 5.161 0.417 -13.597 1.00 95.81 94 SER A N 1
ATOM 679 C CA . SER A 1 94 ? 6.624 0.435 -13.601 1.00 95.81 94 SER A CA 1
ATOM 680 C C . SER A 1 94 ? 7.222 -0.940 -13.921 1.00 95.81 94 SER A C 1
ATOM 682 O O . SER A 1 94 ? 8.151 -1.017 -14.730 1.00 95.81 94 SER A O 1
ATOM 684 N N . ALA A 1 95 ? 6.668 -2.019 -13.355 1.00 96.19 95 ALA A N 1
ATOM 685 C CA . ALA A 1 95 ? 7.080 -3.395 -13.639 1.00 96.19 95 ALA A CA 1
ATOM 686 C C . ALA A 1 95 ? 6.817 -3.786 -15.104 1.00 96.19 95 ALA A C 1
ATOM 688 O O . ALA A 1 95 ? 7.687 -4.367 -15.758 1.00 96.19 95 ALA A O 1
ATOM 689 N N . GLU A 1 96 ? 5.647 -3.427 -15.639 1.00 94.56 96 GLU A N 1
ATOM 690 C CA . GLU A 1 96 ? 5.283 -3.664 -17.040 1.00 94.56 96 GLU A CA 1
ATOM 691 C C . GLU A 1 96 ? 6.217 -2.911 -17.994 1.00 94.56 96 GLU A C 1
ATOM 693 O O . GLU A 1 96 ? 6.782 -3.508 -18.915 1.00 94.56 96 GLU A O 1
ATOM 698 N N . ALA A 1 97 ? 6.450 -1.620 -17.743 1.00 92.31 97 ALA A N 1
ATOM 699 C CA . ALA A 1 97 ? 7.368 -0.818 -18.543 1.00 92.31 97 ALA A CA 1
ATOM 700 C C . ALA A 1 97 ? 8.810 -1.356 -18.471 1.00 92.31 97 ALA A C 1
ATOM 702 O O . ALA A 1 97 ? 9.492 -1.429 -19.496 1.00 92.31 97 ALA A O 1
ATOM 703 N N . PHE A 1 98 ? 9.262 -1.812 -17.296 1.00 93.88 98 PHE A N 1
ATOM 704 C CA . PHE A 1 98 ? 10.573 -2.446 -17.132 1.00 93.88 98 PHE A CA 1
ATOM 705 C C . PHE A 1 98 ? 10.700 -3.727 -17.970 1.00 93.88 98 PHE A C 1
ATOM 707 O O . PHE A 1 98 ? 11.703 -3.908 -18.669 1.00 93.88 98 PHE A O 1
ATOM 714 N N . ALA A 1 99 ? 9.681 -4.593 -17.938 1.00 93.38 99 ALA A N 1
ATOM 715 C CA . ALA A 1 99 ? 9.642 -5.825 -18.724 1.00 93.38 99 ALA A CA 1
ATOM 716 C C . ALA A 1 99 ? 9.651 -5.542 -20.235 1.00 93.38 99 ALA A C 1
ATOM 718 O O . ALA A 1 99 ? 10.371 -6.209 -20.984 1.00 93.38 99 ALA A O 1
ATOM 719 N N . TRP A 1 100 ? 8.896 -4.529 -20.672 1.00 91.44 100 TRP A N 1
ATOM 720 C CA . TRP A 1 100 ? 8.835 -4.113 -22.073 1.00 91.44 100 TRP A CA 1
ATOM 721 C C . TRP A 1 100 ? 10.180 -3.571 -22.581 1.00 91.44 100 TRP A C 1
ATOM 723 O O . TRP A 1 100 ? 10.589 -3.903 -23.695 1.00 91.44 100 TRP A O 1
ATOM 733 N N . LEU A 1 101 ? 10.888 -2.785 -21.760 1.00 90.06 101 LEU A N 1
ATOM 734 C CA . LEU A 1 101 ? 12.181 -2.181 -22.108 1.00 90.06 101 LEU A CA 1
ATOM 735 C C . LEU A 1 101 ? 13.319 -3.203 -22.253 1.00 90.06 101 LEU A C 1
ATOM 737 O O . LEU A 1 101 ? 14.196 -3.007 -23.090 1.00 90.06 101 LEU A O 1
ATOM 741 N N . HIS A 1 102 ? 13.318 -4.277 -21.460 1.00 87.94 102 HIS A N 1
ATOM 742 C CA . HIS A 1 102 ? 14.446 -5.217 -21.372 1.00 87.94 102 HIS A CA 1
ATOM 743 C C . HIS A 1 102 ? 14.224 -6.551 -22.099 1.00 87.94 102 HIS A C 1
ATOM 745 O O . HIS A 1 102 ? 14.983 -7.463 -21.814 1.00 87.94 102 HIS A O 1
ATOM 751 N N . ARG A 1 103 ? 13.178 -6.670 -22.938 1.00 83.62 103 ARG A N 1
ATOM 752 C CA . ARG A 1 103 ? 12.678 -7.865 -23.673 1.00 83.62 103 ARG A CA 1
ATOM 753 C C . ARG A 1 103 ? 13.467 -9.190 -23.528 1.00 83.62 103 ARG A C 1
ATOM 755 O O . ARG A 1 103 ? 14.678 -9.202 -23.708 1.00 83.62 103 ARG A O 1
ATOM 762 N N . PRO A 1 104 ? 12.788 -10.344 -23.370 1.00 85.12 104 PRO A N 1
ATOM 763 C CA . PRO A 1 104 ? 13.456 -11.642 -23.259 1.00 85.12 104 PRO A CA 1
ATOM 764 C C . PRO A 1 104 ? 14.470 -11.920 -24.388 1.00 85.12 104 PRO A C 1
ATOM 766 O O . PRO A 1 104 ? 14.184 -11.586 -25.541 1.00 85.12 104 PRO A O 1
ATOM 769 N N . PRO A 1 105 ? 15.594 -12.603 -24.094 1.00 89.06 105 PRO A N 1
ATOM 770 C CA . PRO A 1 105 ? 15.954 -13.199 -22.803 1.00 89.06 105 PRO A CA 1
ATOM 771 C C . PRO A 1 105 ? 16.579 -12.195 -21.817 1.00 89.06 105 PRO A C 1
ATOM 773 O O . PRO A 1 105 ? 17.531 -11.494 -22.143 1.00 89.06 105 PRO A O 1
ATOM 776 N N . TRP A 1 106 ? 16.085 -12.174 -20.573 1.00 86.25 106 TRP A N 1
ATOM 777 C CA . TRP A 1 106 ? 16.625 -11.294 -19.532 1.00 86.25 106 TRP A CA 1
ATOM 778 C C . TRP A 1 106 ? 17.922 -11.849 -18.931 1.00 86.25 106 TRP A C 1
ATOM 780 O O . TRP A 1 106 ? 17.912 -12.975 -18.405 1.00 86.25 106 TRP A O 1
ATOM 790 N N . PRO A 1 107 ? 19.009 -11.056 -18.898 1.00 91.50 107 PRO A N 1
ATOM 791 C CA . PRO A 1 107 ? 20.175 -11.402 -18.103 1.00 91.50 107 PRO A CA 1
ATOM 792 C C . PRO A 1 107 ? 19.812 -11.527 -16.607 1.00 91.50 107 PRO A C 1
ATOM 794 O O . PRO A 1 107 ? 18.768 -11.039 -16.154 1.00 91.50 107 PRO A O 1
ATOM 797 N N . PRO A 1 108 ? 20.647 -12.202 -15.792 1.00 92.44 108 PRO A N 1
ATOM 798 C CA . PRO A 1 108 ? 20.320 -12.482 -14.393 1.00 92.44 108 PRO A CA 1
ATOM 799 C C . PRO A 1 108 ? 19.998 -11.239 -13.550 1.00 92.44 108 PRO A C 1
ATOM 801 O O 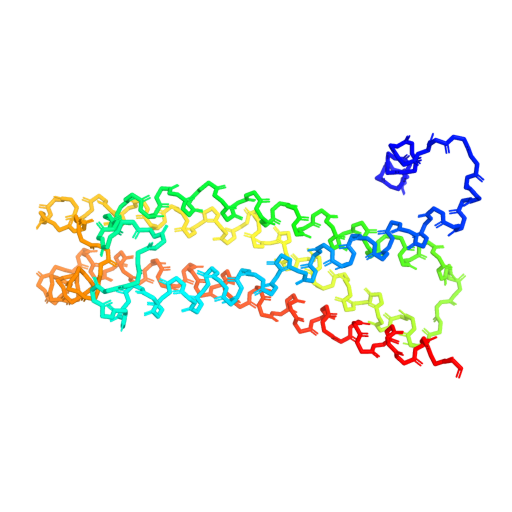. PRO A 1 108 ? 19.193 -11.332 -12.624 1.00 92.44 108 PRO A O 1
ATOM 804 N N . ALA A 1 109 ? 20.612 -10.091 -13.850 1.00 90.31 109 ALA A N 1
ATOM 805 C CA . ALA A 1 109 ? 20.370 -8.840 -13.139 1.00 90.31 109 ALA A CA 1
ATOM 806 C C . ALA A 1 109 ? 18.968 -8.280 -13.430 1.00 90.31 109 ALA A C 1
ATOM 808 O O . ALA A 1 109 ? 18.213 -8.032 -12.489 1.00 90.31 109 ALA A O 1
ATOM 809 N N . GLU A 1 110 ? 18.585 -8.161 -14.703 1.00 92.00 110 GLU A N 1
ATOM 810 C CA . GLU A 1 110 ? 17.249 -7.719 -15.122 1.00 92.00 110 GLU A CA 1
ATOM 811 C C . GLU A 1 110 ? 16.162 -8.662 -14.606 1.00 92.00 110 GLU A C 1
ATOM 813 O O . GLU A 1 110 ? 15.133 -8.200 -14.117 1.00 92.00 110 GLU A O 1
ATOM 818 N N . ARG A 1 111 ? 16.405 -9.979 -14.628 1.00 95.00 111 ARG A N 1
ATOM 819 C CA . ARG A 1 111 ? 15.453 -10.966 -14.099 1.00 95.00 111 ARG A CA 1
ATOM 820 C C . ARG A 1 111 ? 15.196 -10.775 -12.603 1.00 95.00 111 ARG A C 1
ATOM 822 O O . ARG A 1 111 ? 14.047 -10.849 -12.173 1.00 95.00 111 ARG A O 1
ATOM 829 N N . ARG A 1 112 ? 16.243 -10.512 -11.810 1.00 95.38 112 ARG A N 1
ATOM 830 C CA . ARG A 1 112 ? 16.091 -10.209 -10.377 1.00 95.38 112 ARG A CA 1
ATOM 831 C C . ARG A 1 112 ? 15.308 -8.918 -10.159 1.00 95.38 112 ARG A C 1
ATOM 833 O O . ARG A 1 112 ? 14.410 -8.906 -9.328 1.00 95.38 112 ARG A O 1
ATOM 840 N N . GLN A 1 113 ? 15.612 -7.862 -10.912 1.00 95.81 113 GLN A N 1
ATOM 841 C CA . GLN A 1 113 ? 14.922 -6.575 -10.778 1.00 95.81 113 GLN A CA 1
ATOM 842 C C . GLN A 1 113 ? 13.444 -6.662 -11.168 1.00 95.81 113 GLN A C 1
ATOM 844 O O . GLN A 1 113 ? 12.589 -6.158 -10.444 1.00 95.81 113 GLN A O 1
ATOM 849 N N . LEU A 1 114 ? 13.129 -7.380 -12.247 1.00 95.69 114 LEU A N 1
ATOM 850 C CA . LEU A 1 114 ? 11.747 -7.650 -12.628 1.00 95.69 114 LEU A CA 1
ATOM 851 C C . LEU A 1 114 ? 11.014 -8.446 -11.540 1.00 95.69 114 LEU A C 1
ATOM 853 O O . LEU A 1 114 ? 9.904 -8.082 -11.170 1.00 95.69 114 LEU A O 1
ATOM 857 N N . ALA A 1 115 ? 11.637 -9.492 -10.986 1.00 97.06 115 ALA A N 1
ATOM 858 C CA . ALA A 1 115 ? 11.040 -10.265 -9.896 1.00 97.06 115 ALA A CA 1
ATOM 859 C C . ALA A 1 115 ? 10.759 -9.395 -8.659 1.00 97.06 115 ALA A C 1
ATOM 861 O O . ALA A 1 115 ? 9.676 -9.481 -8.087 1.00 97.06 115 ALA A O 1
ATOM 862 N N . VAL A 1 116 ? 11.696 -8.522 -8.284 1.00 97.31 116 VAL A N 1
ATOM 863 C CA . VAL A 1 116 ? 11.529 -7.580 -7.168 1.00 97.31 116 VAL A CA 1
ATOM 864 C C . VAL A 1 116 ? 10.352 -6.627 -7.405 1.00 97.31 116 VAL A C 1
ATOM 866 O O . VAL A 1 116 ? 9.513 -6.472 -6.518 1.00 97.31 116 VAL A O 1
ATOM 869 N N . LEU A 1 117 ? 10.247 -6.036 -8.599 1.00 97.19 117 LEU A N 1
ATOM 870 C CA . LEU A 1 117 ? 9.139 -5.141 -8.954 1.00 97.19 117 LEU A CA 1
ATOM 871 C C . LEU A 1 117 ? 7.786 -5.867 -8.963 1.00 97.19 117 LEU A C 1
ATOM 873 O O . LEU A 1 117 ? 6.797 -5.325 -8.474 1.00 97.19 117 LEU A O 1
ATOM 877 N N . LEU A 1 118 ? 7.739 -7.102 -9.469 1.00 97.75 118 LEU A N 1
ATOM 878 C CA . LEU A 1 118 ? 6.521 -7.917 -9.472 1.00 97.75 118 LEU A CA 1
ATOM 879 C C . LEU A 1 118 ? 6.086 -8.313 -8.057 1.00 97.75 118 LEU A C 1
ATOM 881 O O . LEU A 1 118 ? 4.893 -8.282 -7.758 1.00 97.75 118 LEU A O 1
ATOM 885 N N . VAL A 1 119 ? 7.033 -8.650 -7.176 1.00 98.25 119 VAL A N 1
ATOM 886 C CA . VAL A 1 119 ? 6.738 -8.924 -5.762 1.00 98.25 119 VAL A CA 1
ATOM 887 C C . VAL A 1 119 ? 6.187 -7.669 -5.083 1.00 98.25 119 VAL A C 1
ATOM 889 O O . VAL A 1 119 ? 5.148 -7.756 -4.431 1.00 98.25 119 VAL A O 1
ATOM 892 N N . ALA A 1 120 ? 6.815 -6.504 -5.275 1.00 97.94 120 ALA A N 1
ATOM 893 C CA . ALA A 1 120 ? 6.322 -5.240 -4.724 1.00 97.94 120 ALA A CA 1
ATOM 894 C C . ALA A 1 120 ? 4.896 -4.923 -5.212 1.00 97.94 120 ALA A C 1
ATOM 896 O O . ALA A 1 120 ? 4.002 -4.717 -4.392 1.00 97.94 120 ALA A O 1
ATOM 897 N N . ALA A 1 121 ? 4.652 -5.011 -6.525 1.00 97.94 121 ALA A N 1
ATOM 898 C CA . ALA A 1 121 ? 3.326 -4.807 -7.109 1.00 97.94 121 ALA A CA 1
ATOM 899 C C . ALA A 1 121 ? 2.281 -5.797 -6.566 1.00 97.94 121 ALA A C 1
ATOM 901 O O . ALA A 1 121 ? 1.146 -5.414 -6.278 1.00 97.94 121 ALA A O 1
ATOM 902 N N . GLY A 1 122 ? 2.662 -7.064 -6.372 1.00 98.19 122 GLY A N 1
ATOM 903 C CA . GLY A 1 122 ? 1.799 -8.078 -5.770 1.00 98.19 122 GLY A CA 1
ATOM 904 C C . GLY A 1 122 ? 1.394 -7.733 -4.334 1.00 98.19 122 GLY A C 1
ATOM 905 O O . GLY A 1 122 ? 0.215 -7.832 -3.987 1.00 98.19 122 GLY A O 1
ATOM 906 N N . TYR A 1 123 ? 2.341 -7.279 -3.510 1.00 98.31 123 TYR A N 1
ATOM 907 C CA . TYR A 1 123 ? 2.052 -6.853 -2.139 1.00 98.31 123 TYR A CA 1
ATOM 908 C 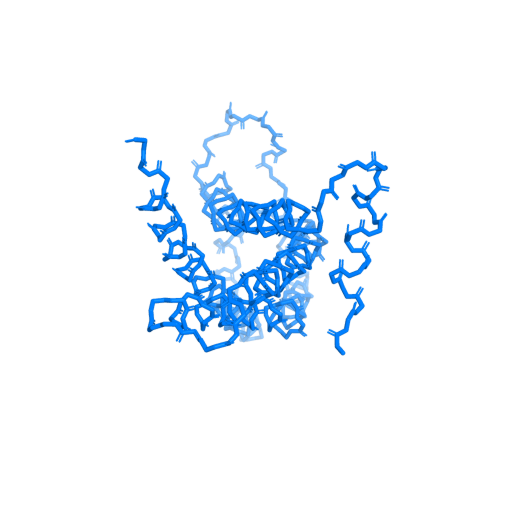C . TYR A 1 123 ? 1.258 -5.548 -2.077 1.00 98.31 123 TYR A C 1
ATOM 910 O O . TYR A 1 123 ? 0.370 -5.447 -1.233 1.00 98.31 123 TYR A O 1
ATOM 918 N N . ASP A 1 124 ? 1.496 -4.589 -2.971 1.00 97.94 124 ASP A N 1
ATOM 919 C CA . ASP A 1 124 ? 0.684 -3.370 -3.055 1.00 97.94 124 ASP A CA 1
ATOM 920 C C . ASP A 1 124 ? -0.763 -3.680 -3.434 1.00 97.94 124 ASP A C 1
ATOM 922 O O . ASP A 1 124 ? -1.699 -3.158 -2.822 1.00 97.94 124 ASP A O 1
ATOM 926 N N . LEU A 1 125 ? -0.956 -4.577 -4.403 1.00 98.06 125 LEU A N 1
ATOM 927 C CA . LEU A 1 125 ? -2.279 -5.014 -4.825 1.00 98.06 125 LEU A CA 1
ATOM 928 C C . LEU A 1 125 ? -2.994 -5.787 -3.711 1.00 98.06 125 LEU A C 1
ATOM 930 O O . LEU A 1 125 ? -4.165 -5.524 -3.432 1.00 98.06 125 LEU A O 1
ATOM 934 N N . ALA A 1 126 ? -2.295 -6.696 -3.024 1.00 98.06 126 ALA A N 1
ATOM 935 C CA . ALA A 1 126 ? -2.834 -7.382 -1.852 1.00 98.06 126 ALA A CA 1
ATOM 936 C C . ALA A 1 126 ? -3.168 -6.389 -0.726 1.00 98.06 126 ALA A C 1
ATOM 938 O O . ALA A 1 126 ? -4.211 -6.501 -0.076 1.00 98.06 126 ALA A O 1
ATOM 939 N N . ASN A 1 127 ? -2.331 -5.373 -0.518 1.00 96.88 127 ASN A N 1
ATOM 940 C CA . ASN A 1 127 ? -2.579 -4.347 0.481 1.00 96.88 127 ASN A CA 1
ATOM 941 C C . ASN A 1 127 ? -3.835 -3.529 0.153 1.00 96.88 127 ASN A C 1
ATOM 943 O O . ASN A 1 127 ? -4.659 -3.298 1.040 1.00 96.88 127 ASN A O 1
ATOM 947 N N . LEU A 1 128 ? -4.029 -3.163 -1.114 1.00 96.88 128 LEU A N 1
ATOM 948 C CA . LEU A 1 128 ? -5.212 -2.453 -1.594 1.00 96.88 128 LEU A CA 1
ATOM 949 C C . LEU A 1 128 ? -6.490 -3.297 -1.496 1.00 96.88 128 LEU A C 1
ATOM 951 O O . LEU A 1 128 ? -7.496 -2.823 -0.970 1.00 96.88 128 LEU A O 1
ATOM 955 N N . LEU A 1 129 ? -6.465 -4.524 -2.020 1.00 97.44 129 LEU A N 1
ATOM 956 C CA . LEU A 1 129 ? -7.673 -5.330 -2.228 1.00 97.44 129 LEU A CA 1
ATOM 957 C C . LEU A 1 129 ? -8.047 -6.199 -1.026 1.00 97.44 129 LEU A C 1
ATOM 959 O O . LEU A 1 129 ? -9.205 -6.587 -0.891 1.00 97.44 129 LEU A O 1
ATOM 963 N N . ILE A 1 130 ? -7.085 -6.526 -0.161 1.00 97.62 130 ILE A N 1
ATOM 964 C CA . ILE A 1 130 ? -7.269 -7.521 0.899 1.00 97.62 130 ILE A CA 1
ATOM 965 C C . ILE A 1 130 ? -7.031 -6.903 2.277 1.00 97.62 130 ILE A C 1
ATOM 967 O O . ILE A 1 130 ? -7.918 -6.932 3.135 1.00 97.62 130 ILE A O 1
ATOM 971 N N . PHE A 1 131 ? -5.844 -6.346 2.523 1.00 96.50 131 PHE A N 1
ATOM 972 C CA . PHE A 1 131 ? -5.458 -5.941 3.881 1.00 96.50 131 PHE A CA 1
ATOM 973 C C . PHE A 1 131 ? -6.095 -4.618 4.311 1.00 96.50 131 PHE A C 1
ATOM 975 O O . PHE A 1 131 ? -6.545 -4.492 5.454 1.00 96.50 131 PHE A O 1
ATOM 982 N N . THR A 1 132 ? -6.209 -3.655 3.397 1.00 94.38 132 THR A N 1
ATOM 983 C CA . THR A 1 132 ? -6.851 -2.365 3.678 1.00 94.38 132 THR A CA 1
ATOM 984 C C . THR A 1 132 ? -8.340 -2.525 3.990 1.00 94.38 132 THR A C 1
ATOM 986 O O . THR A 1 132 ? -8.751 -2.047 5.050 1.00 94.38 132 THR A O 1
ATOM 989 N N . PRO A 1 133 ? -9.157 -3.239 3.187 1.00 96.12 133 PRO A N 1
ATOM 990 C CA . PRO A 1 133 ? -10.566 -3.458 3.511 1.00 96.12 133 PRO A CA 1
ATOM 991 C C . PRO A 1 133 ? -10.762 -4.110 4.882 1.00 96.12 133 PRO A C 1
ATOM 993 O O . PRO A 1 133 ? -11.546 -3.603 5.683 1.00 96.12 133 PRO A O 1
ATOM 996 N N . ARG A 1 134 ? -9.973 -5.147 5.205 1.00 96.69 134 ARG A N 1
ATOM 997 C CA . ARG A 1 134 ? -10.012 -5.814 6.521 1.00 96.69 134 ARG A CA 1
ATOM 998 C C . ARG A 1 134 ? -9.631 -4.885 7.670 1.00 96.69 134 ARG A C 1
ATOM 1000 O O . ARG A 1 134 ? -10.269 -4.903 8.718 1.00 96.69 134 ARG A O 1
ATOM 1007 N N . THR A 1 135 ? -8.614 -4.046 7.479 1.00 94.81 135 THR A N 1
ATOM 1008 C CA . THR A 1 135 ? -8.199 -3.059 8.490 1.00 94.81 135 THR A CA 1
ATOM 1009 C C . THR A 1 135 ? -9.300 -2.029 8.736 1.00 94.81 135 THR A C 1
ATOM 1011 O O . THR A 1 135 ? -9.579 -1.678 9.884 1.00 94.81 135 THR A O 1
ATOM 1014 N N . LEU A 1 136 ? -9.954 -1.553 7.672 1.00 94.44 136 LEU A N 1
ATOM 1015 C CA . LEU A 1 136 ? -11.049 -0.589 7.777 1.00 94.44 136 LEU A CA 1
ATOM 1016 C C . LEU A 1 136 ? -12.296 -1.194 8.419 1.00 94.44 136 LEU A C 1
ATOM 1018 O O . LEU A 1 136 ? -12.961 -0.508 9.194 1.00 94.44 136 LEU A O 1
ATOM 1022 N N . GLU A 1 137 ? -12.604 -2.454 8.128 1.00 96.06 137 GLU A N 1
ATOM 1023 C CA . GLU A 1 137 ? -13.681 -3.197 8.779 1.00 96.06 137 GLU A CA 1
ATOM 1024 C C . GLU A 1 137 ? -13.420 -3.349 10.282 1.00 96.06 137 GLU A C 1
ATOM 1026 O O . GLU A 1 137 ? -14.219 -2.872 11.089 1.00 96.06 137 GLU A O 1
ATOM 1031 N N . ALA A 1 138 ? -12.253 -3.875 10.668 1.00 95.25 138 ALA A N 1
ATOM 1032 C CA . ALA A 1 138 ? -11.877 -4.020 12.075 1.00 95.25 138 ALA A CA 1
ATOM 1033 C C . ALA A 1 138 ? -11.860 -2.671 12.819 1.00 95.25 138 ALA A C 1
ATOM 1035 O O . ALA A 1 138 ? -12.278 -2.570 13.972 1.00 95.25 138 ALA A O 1
ATOM 1036 N N . MET A 1 139 ? -11.431 -1.593 12.154 1.00 94.06 139 MET A N 1
ATOM 1037 C CA . MET A 1 139 ? -11.497 -0.241 12.712 1.00 94.06 139 MET A CA 1
ATOM 1038 C C . MET A 1 139 ? -12.946 0.216 12.951 1.00 94.06 139 MET A C 1
ATOM 1040 O O . MET A 1 139 ? -13.225 0.846 13.972 1.00 94.06 139 MET A O 1
ATOM 1044 N N . ARG A 1 140 ? -13.874 -0.078 12.030 1.00 94.69 140 ARG A N 1
ATOM 1045 C CA . ARG A 1 140 ? -15.294 0.292 12.169 1.00 94.69 140 ARG A CA 1
ATOM 1046 C C . ARG A 1 140 ? -15.957 -0.453 13.323 1.00 94.69 140 ARG A C 1
ATOM 1048 O O . ARG A 1 140 ? -16.650 0.198 14.105 1.00 94.69 140 ARG A O 1
ATOM 1055 N N . GLU A 1 141 ? -15.727 -1.759 13.449 1.00 96.06 141 GLU A N 1
ATOM 1056 C CA . GLU A 1 141 ? -16.275 -2.562 14.552 1.00 96.06 141 GLU A CA 1
ATOM 1057 C C . GLU A 1 141 ? -15.737 -2.090 15.900 1.00 96.06 141 GLU A C 1
ATOM 1059 O O . GLU A 1 141 ? -16.510 -1.740 16.797 1.00 96.06 141 GLU A O 1
ATOM 1064 N N . ARG A 1 142 ? -14.420 -1.902 15.997 1.00 94.50 142 ARG A N 1
ATOM 1065 C CA . ARG A 1 142 ? -13.791 -1.291 17.169 1.00 94.50 142 ARG A CA 1
ATOM 1066 C C . ARG A 1 142 ? -14.416 0.062 17.533 1.00 94.50 142 ARG A C 1
ATOM 1068 O O . ARG A 1 142 ? -14.717 0.300 18.700 1.00 94.50 142 ARG A O 1
ATOM 1075 N N . HIS A 1 143 ? -14.653 0.948 16.563 1.00 94.00 143 HIS A N 1
ATOM 1076 C CA . HIS A 1 143 ? -15.278 2.253 16.822 1.00 94.00 143 HIS A CA 1
ATOM 1077 C C . HIS A 1 143 ? -16.739 2.155 17.292 1.00 94.00 143 HIS A C 1
ATOM 1079 O O . HIS A 1 143 ? -17.232 3.088 17.930 1.00 94.00 143 HIS A O 1
ATOM 1085 N N . LYS A 1 144 ? -17.476 1.083 16.971 1.00 95.44 144 LYS A N 1
ATOM 1086 C CA . LYS A 1 144 ? -18.821 0.859 17.533 1.00 95.44 144 LYS A CA 1
ATOM 1087 C C . LYS A 1 144 ? -18.729 0.555 19.029 1.00 95.44 144 LYS A C 1
ATOM 1089 O O . LYS A 1 144 ? -19.421 1.204 19.808 1.00 95.44 144 LYS A O 1
ATOM 1094 N N . VAL A 1 145 ? -17.825 -0.346 19.420 1.00 95.81 145 VAL A N 1
ATOM 1095 C CA . VAL A 1 145 ? -17.604 -0.715 20.831 1.00 95.81 145 VAL A CA 1
ATOM 1096 C C . VAL A 1 145 ? -17.064 0.470 21.637 1.00 95.81 145 VAL A C 1
ATOM 1098 O O . VAL A 1 145 ? -17.530 0.744 22.741 1.00 95.81 145 VAL A O 1
ATOM 1101 N N . GLU A 1 146 ? -16.126 1.236 21.072 1.00 94.31 146 GLU A N 1
ATOM 1102 C CA . GLU A 1 146 ? -15.621 2.461 21.704 1.00 94.31 146 GLU A CA 1
ATOM 1103 C C . GLU A 1 146 ? -16.751 3.471 21.972 1.00 94.31 146 GLU A C 1
ATOM 1105 O O . GLU A 1 146 ? -16.823 4.026 23.068 1.00 94.31 146 GLU A O 1
ATOM 1110 N N . ARG A 1 147 ? -17.684 3.654 21.024 1.00 94.00 147 ARG A N 1
ATOM 1111 C CA . ARG A 1 147 ? -18.846 4.538 21.212 1.00 94.00 147 ARG A CA 1
ATOM 1112 C C . ARG A 1 147 ? -19.788 4.057 22.312 1.00 94.00 147 ARG A C 1
ATOM 1114 O O . ARG A 1 147 ? -20.230 4.885 23.100 1.00 94.00 147 ARG A O 1
ATOM 1121 N N . SER A 1 148 ? -20.063 2.753 22.410 1.00 94.81 148 SER A N 1
ATOM 1122 C CA . SER A 1 148 ? -20.909 2.221 23.494 1.00 94.81 148 SER A CA 1
ATOM 1123 C C . SER A 1 148 ? -20.289 2.385 24.883 1.00 94.81 148 SER A C 1
ATOM 1125 O O . SER A 1 148 ? -21.007 2.407 25.874 1.00 94.81 148 SER A O 1
ATOM 1127 N N . LEU A 1 149 ? -18.963 2.525 24.956 1.00 93.44 149 LEU A N 1
ATOM 1128 C CA . LEU A 1 149 ? -18.220 2.766 26.195 1.00 93.44 149 LEU A CA 1
ATOM 1129 C C . LEU A 1 149 ? -17.976 4.263 26.464 1.00 93.44 149 LEU A C 1
ATOM 1131 O O . LEU A 1 149 ? -17.277 4.600 27.415 1.00 93.44 149 LEU A O 1
ATOM 1135 N N . GLY A 1 150 ? -18.504 5.161 25.623 1.00 92.19 150 GLY A N 1
ATOM 1136 C CA . GLY A 1 150 ? -18.318 6.608 25.768 1.00 92.19 150 GLY A CA 1
ATOM 1137 C C . GLY A 1 150 ? -16.886 7.095 25.508 1.00 92.19 150 GLY A C 1
ATOM 1138 O O . GLY A 1 150 ? -16.516 8.168 25.978 1.00 92.19 150 GLY A O 1
ATOM 1139 N N . ILE A 1 151 ? -16.068 6.328 24.775 1.00 91.12 151 ILE A N 1
ATOM 1140 C CA . ILE A 1 151 ? -14.668 6.667 24.459 1.00 91.12 151 ILE A CA 1
ATOM 1141 C C . ILE A 1 151 ? -14.448 6.891 22.951 1.00 91.12 151 ILE A C 1
ATOM 1143 O O . ILE A 1 151 ? -15.324 6.658 22.119 1.00 91.12 151 ILE A O 1
ATOM 1147 N N . GLY A 1 152 ? -13.242 7.340 22.579 1.00 83.12 152 GLY A N 1
ATOM 1148 C CA . GLY A 1 152 ? -12.835 7.543 21.177 1.00 83.12 152 GLY A CA 1
ATOM 1149 C C . GLY A 1 152 ? -13.067 8.957 20.624 1.00 83.12 152 GLY A C 1
ATOM 1150 O O . GLY A 1 152 ? -12.772 9.222 19.455 1.00 83.12 152 GLY A O 1
ATOM 1151 N N . GLY A 1 153 ? -13.529 9.879 21.475 1.00 83.62 153 GLY A N 1
ATOM 1152 C CA . GLY A 1 153 ? -13.603 11.315 21.181 1.00 83.62 153 GLY A CA 1
ATOM 1153 C C . GLY A 1 153 ? -12.245 12.028 21.181 1.00 83.62 153 GLY A C 1
ATOM 1154 O O . GLY A 1 153 ? -12.123 13.095 20.595 1.00 83.62 153 GLY A O 1
ATOM 1155 N N . ASP A 1 154 ? -11.215 11.417 21.769 1.00 78.56 154 ASP A N 1
ATOM 1156 C CA . ASP A 1 154 ? -9.861 11.963 21.864 1.00 78.56 154 ASP A CA 1
ATOM 1157 C C . ASP A 1 154 ? -8.883 11.117 21.028 1.00 78.56 154 ASP A C 1
ATOM 1159 O O . ASP A 1 154 ? -8.830 9.890 21.164 1.00 78.56 154 ASP A O 1
ATOM 1163 N N . GLY A 1 155 ? -8.159 11.762 20.110 1.00 72.00 155 GLY A N 1
ATOM 1164 C CA . GLY A 1 155 ? -7.146 11.138 19.249 1.00 72.00 155 GLY A CA 1
ATOM 1165 C C . GLY A 1 155 ? -5.722 11.165 19.807 1.00 72.00 155 GLY A C 1
ATOM 1166 O O . GLY A 1 155 ? -4.837 10.577 19.187 1.00 72.00 155 GLY A O 1
ATOM 1167 N N . SER A 1 156 ? -5.503 11.823 20.946 1.00 72.94 156 SER A N 1
ATOM 1168 C CA . SER A 1 156 ? -4.200 11.968 21.594 1.00 72.94 156 SER A CA 1
ATOM 1169 C C . SER A 1 156 ? -3.774 10.709 22.366 1.00 72.94 156 SER A C 1
ATOM 1171 O O . SER A 1 156 ? -4.496 9.704 22.462 1.00 72.94 156 SER A O 1
ATOM 1173 N N . PHE A 1 157 ? -2.602 10.777 23.003 1.00 74.50 157 PHE A N 1
ATOM 1174 C CA . PHE A 1 157 ? -2.137 9.753 23.942 1.00 74.50 157 PHE A CA 1
ATOM 1175 C C . PHE A 1 157 ? -3.126 9.478 25.091 1.00 74.50 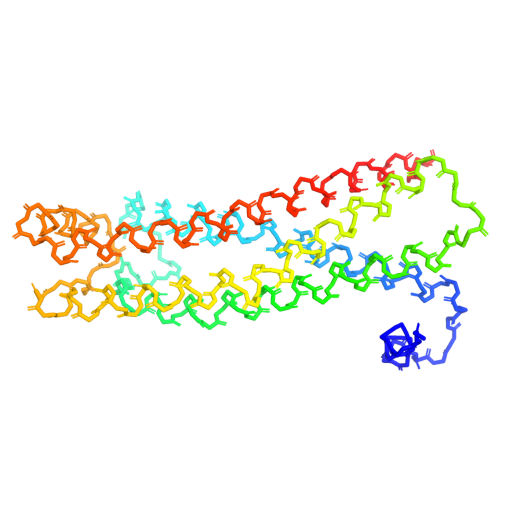157 PHE A C 1
ATOM 1177 O O . PHE A 1 157 ? -3.180 8.357 25.607 1.00 74.50 157 PHE A O 1
ATOM 1184 N N . VAL A 1 158 ? -3.935 10.467 25.487 1.00 79.81 158 VAL A N 1
ATOM 1185 C CA . VAL A 1 158 ? -4.979 10.291 26.508 1.00 79.81 158 VAL A CA 1
ATOM 1186 C C . VAL A 1 158 ? -6.065 9.346 25.996 1.00 79.81 158 VAL A C 1
ATOM 1188 O O . VAL A 1 158 ? -6.372 8.363 26.673 1.00 79.81 158 VAL A O 1
ATOM 1191 N N . GLY A 1 159 ? -6.562 9.554 24.775 1.00 81.94 159 GLY A N 1
ATOM 1192 C CA . GLY A 1 159 ? -7.531 8.659 24.139 1.00 81.94 159 GLY A CA 1
ATOM 1193 C C . GLY A 1 159 ? -7.005 7.232 23.940 1.00 81.94 159 GLY A C 1
ATOM 1194 O O . GLY A 1 159 ? -7.733 6.256 24.146 1.00 81.94 159 GLY A O 1
ATOM 1195 N N . TRP A 1 160 ? -5.716 7.075 23.614 1.00 80.50 160 TRP A N 1
ATOM 1196 C CA . TRP A 1 160 ? -5.078 5.753 23.570 1.00 80.50 160 TRP A CA 1
ATOM 1197 C C . TRP A 1 160 ? -5.036 5.079 24.951 1.00 80.50 160 TRP A C 1
ATOM 1199 O O . TRP A 1 160 ? -5.426 3.915 25.074 1.00 80.50 160 TRP A O 1
ATOM 1209 N N . ARG A 1 161 ? -4.647 5.807 26.009 1.00 85.56 161 ARG A N 1
ATOM 1210 C CA . ARG A 1 161 ? -4.645 5.279 27.386 1.00 85.56 161 ARG A CA 1
ATOM 1211 C C . ARG A 1 161 ? -6.050 4.944 27.889 1.00 85.56 161 ARG A C 1
ATOM 1213 O O . ARG A 1 161 ? -6.210 3.935 28.574 1.00 85.56 161 ARG A O 1
ATOM 1220 N N . GLN A 1 162 ? -7.061 5.740 27.544 1.00 89.19 162 GLN A N 1
ATOM 1221 C CA . GLN A 1 162 ? -8.465 5.447 27.857 1.00 89.19 162 GLN A CA 1
ATOM 1222 C C . GLN A 1 162 ? -8.911 4.129 27.219 1.00 89.19 162 GLN A C 1
ATOM 1224 O O . GLN A 1 162 ? -9.447 3.271 27.917 1.00 89.19 162 GLN A O 1
ATOM 1229 N N . ASN A 1 163 ? -8.616 3.923 25.930 1.00 90.94 163 ASN A N 1
ATOM 1230 C CA . ASN A 1 163 ? -8.906 2.658 25.255 1.00 90.94 163 ASN A CA 1
ATOM 1231 C C . ASN A 1 163 ? -8.176 1.475 25.914 1.00 90.94 163 ASN A C 1
ATOM 1233 O O . ASN A 1 163 ? -8.803 0.453 26.183 1.00 90.94 163 ASN A O 1
ATOM 1237 N N . ALA A 1 164 ? -6.884 1.619 26.227 1.00 90.19 164 ALA A N 1
ATOM 1238 C CA . ALA A 1 164 ? -6.108 0.562 26.875 1.00 90.19 164 ALA A CA 1
ATOM 1239 C C . ALA A 1 164 ? -6.651 0.200 28.268 1.00 90.19 164 ALA A C 1
ATOM 1241 O O . ALA A 1 164 ? -6.661 -0.972 28.636 1.00 90.19 164 ALA A O 1
ATOM 1242 N N . ARG A 1 165 ? -7.125 1.187 29.042 1.00 93.81 165 ARG A N 1
ATOM 1243 C CA . ARG A 1 165 ? -7.782 0.957 30.340 1.00 93.81 165 ARG A CA 1
ATOM 1244 C C . ARG A 1 165 ? -9.129 0.258 30.169 1.00 93.81 165 ARG A C 1
ATOM 1246 O O . ARG A 1 165 ? -9.357 -0.747 30.830 1.00 93.81 165 ARG A O 1
ATOM 1253 N N . ALA A 1 166 ? -9.977 0.738 29.259 1.00 93.62 166 ALA A N 1
ATOM 1254 C CA . ALA A 1 166 ? -11.284 0.140 28.988 1.00 93.62 166 ALA A CA 1
ATOM 1255 C C . ALA A 1 166 ? -11.175 -1.304 28.464 1.00 93.62 166 ALA A C 1
ATOM 1257 O O . ALA A 1 166 ? -11.999 -2.150 28.794 1.00 93.62 166 ALA A O 1
ATOM 1258 N N . ALA A 1 167 ? -10.129 -1.625 27.698 1.00 94.94 167 ALA A N 1
ATOM 1259 C CA . ALA A 1 167 ? -9.888 -2.984 27.214 1.00 94.94 167 ALA A CA 1
ATOM 1260 C C . ALA A 1 167 ? -9.526 -3.975 28.337 1.00 94.94 167 ALA A C 1
ATOM 1262 O O . ALA A 1 167 ? -9.673 -5.176 28.147 1.00 94.94 167 ALA A O 1
ATOM 1263 N N . ARG A 1 168 ? -9.089 -3.504 29.517 1.00 95.44 168 ARG A N 1
ATOM 1264 C CA . ARG A 1 168 ? -8.853 -4.381 30.681 1.00 95.44 168 ARG A CA 1
ATOM 1265 C C . ARG A 1 168 ? -10.153 -4.848 31.331 1.00 95.44 168 ARG A C 1
ATOM 1267 O O . ARG A 1 168 ? -10.161 -5.902 31.952 1.00 95.44 168 ARG A O 1
ATOM 1274 N N . SER A 1 169 ? -11.225 -4.066 31.206 1.00 94.75 169 SER A N 1
ATOM 1275 C CA . SER A 1 169 ? -12.540 -4.359 31.787 1.00 94.75 169 SER A CA 1
ATOM 1276 C C . SER A 1 169 ? -13.586 -4.798 30.756 1.00 94.75 169 SER A C 1
ATOM 1278 O O . SER A 1 169 ? -14.665 -5.235 31.141 1.00 94.75 169 SER A O 1
ATOM 1280 N N . SER A 1 170 ? -13.285 -4.716 29.455 1.00 96.19 170 SER A N 1
ATOM 1281 C CA . SER A 1 170 ? -14.168 -5.141 28.363 1.00 96.19 170 SER A CA 1
ATOM 1282 C C . SER A 1 170 ? -13.471 -6.159 27.459 1.00 96.19 170 SER A C 1
ATOM 1284 O O . SER A 1 170 ? -12.619 -5.803 26.641 1.00 96.19 170 SER A O 1
ATOM 1286 N N . SER A 1 171 ? -13.880 -7.427 27.565 1.00 95.81 171 SER A N 1
ATOM 1287 C CA . SER A 1 171 ? -13.397 -8.512 26.698 1.00 95.81 171 SER A CA 1
ATOM 1288 C C . SER A 1 171 ? -13.726 -8.260 25.224 1.00 95.81 171 SER A C 1
ATOM 1290 O O . SER A 1 171 ? -12.892 -8.513 24.356 1.00 95.81 171 SER A O 1
ATOM 1292 N N . THR A 1 172 ? -14.892 -7.674 24.937 1.00 96.94 172 THR A N 1
ATOM 1293 C CA . THR A 1 172 ? -15.293 -7.268 23.583 1.00 96.94 172 THR A CA 1
ATOM 1294 C C . THR A 1 172 ? -14.336 -6.227 23.001 1.00 96.94 172 THR A C 1
ATOM 1296 O O . THR A 1 172 ? -13.866 -6.388 21.877 1.00 96.94 172 THR A O 1
ATOM 1299 N N . LEU A 1 173 ? -13.983 -5.181 23.760 1.00 96.06 173 LEU A N 1
ATOM 1300 C CA . LEU A 1 173 ? -13.041 -4.165 23.278 1.00 96.06 173 LEU A CA 1
ATOM 1301 C C . LEU A 1 173 ? -11.625 -4.734 23.104 1.00 96.06 173 LEU A C 1
ATOM 1303 O O . LEU A 1 173 ? -10.937 -4.375 22.148 1.00 96.06 173 LEU A O 1
ATOM 1307 N N . ALA A 1 174 ? -11.190 -5.625 23.999 1.00 96.19 174 ALA A N 1
ATOM 1308 C CA . ALA A 1 174 ? -9.906 -6.310 23.869 1.00 96.19 174 ALA A CA 1
ATOM 1309 C C . ALA A 1 174 ? -9.838 -7.156 22.585 1.00 96.19 174 ALA A C 1
ATOM 1311 O O . ALA A 1 174 ? -8.854 -7.069 21.845 1.00 96.19 174 ALA A O 1
ATOM 1312 N N . ALA A 1 175 ? -10.900 -7.908 22.282 1.00 97.38 175 ALA A N 1
ATOM 1313 C CA . ALA A 1 175 ? -10.998 -8.709 21.065 1.00 97.38 175 ALA A CA 1
ATOM 1314 C C . ALA A 1 175 ? -10.966 -7.838 19.797 1.00 97.38 175 ALA A C 1
ATOM 1316 O O . ALA A 1 175 ? -10.204 -8.123 18.872 1.00 97.38 175 ALA A O 1
ATOM 1317 N N . GLU A 1 176 ? -11.720 -6.736 19.766 1.00 96.94 176 GLU A N 1
ATOM 1318 C CA . GLU A 1 176 ? -11.722 -5.816 18.621 1.00 96.94 176 GLU A CA 1
ATOM 1319 C C . GLU A 1 176 ? -10.386 -5.072 18.450 1.00 96.94 176 GLU A C 1
ATOM 1321 O O . GLU A 1 176 ? -9.920 -4.854 17.328 1.00 96.94 176 GLU A O 1
ATOM 1326 N N . ASN A 1 177 ? -9.703 -4.739 19.548 1.00 94.38 177 ASN A N 1
ATOM 1327 C CA . ASN A 1 177 ? -8.344 -4.201 19.499 1.00 94.38 177 ASN A CA 1
ATOM 1328 C C . ASN A 1 177 ? -7.356 -5.197 18.875 1.00 94.38 177 ASN A C 1
ATOM 1330 O O . ASN A 1 177 ? -6.549 -4.796 18.033 1.00 94.38 177 ASN A O 1
ATOM 1334 N N . ALA A 1 178 ? -7.427 -6.474 19.263 1.00 95.00 178 ALA A N 1
ATOM 1335 C CA . ALA A 1 178 ? -6.577 -7.526 18.711 1.00 95.00 178 ALA A CA 1
ATOM 1336 C C . ALA A 1 178 ? -6.857 -7.748 17.217 1.00 95.00 178 ALA A C 1
ATOM 1338 O O . ALA A 1 178 ? -5.924 -7.765 16.415 1.00 95.00 178 ALA A O 1
ATOM 1339 N N . ARG A 1 179 ? -8.137 -7.819 16.823 1.00 96.06 179 ARG A N 1
ATOM 1340 C CA . ARG A 1 179 ? -8.559 -7.921 15.414 1.00 96.06 179 ARG A CA 1
ATOM 1341 C C . ARG A 1 179 ? -8.002 -6.783 14.568 1.00 96.06 179 ARG A C 1
ATOM 1343 O O . ARG A 1 179 ? -7.403 -7.032 13.521 1.00 96.06 179 ARG A O 1
ATOM 1350 N N . PHE A 1 180 ? -8.145 -5.544 15.041 1.00 93.81 180 PHE A N 1
ATOM 1351 C CA . PHE A 1 180 ? -7.581 -4.378 14.365 1.00 93.81 180 PHE A CA 1
ATOM 1352 C C . PHE A 1 180 ? -6.056 -4.467 14.253 1.00 93.81 180 PHE A C 1
ATOM 1354 O O . PHE A 1 180 ? -5.511 -4.206 13.183 1.00 93.81 180 PHE A O 1
ATOM 1361 N N . TRP A 1 181 ? -5.366 -4.842 15.332 1.00 92.81 181 TRP A N 1
ATOM 1362 C CA . TRP A 1 181 ? -3.905 -4.911 15.347 1.00 92.81 181 TRP A CA 1
ATOM 1363 C C . TRP A 1 181 ? -3.361 -5.972 14.388 1.00 92.81 181 TRP A C 1
ATOM 1365 O O . TRP A 1 181 ? -2.412 -5.699 13.656 1.00 92.81 181 TRP A O 1
ATOM 1375 N N . VAL A 1 182 ? -3.998 -7.142 14.327 1.00 95.31 182 VAL A N 1
ATOM 1376 C CA . VAL A 1 182 ? -3.641 -8.205 13.379 1.00 95.31 182 VAL A CA 1
ATOM 1377 C C . VAL A 1 182 ? -3.868 -7.739 11.940 1.00 95.31 182 VAL A C 1
ATOM 1379 O O . VAL A 1 182 ? -2.949 -7.812 11.125 1.00 95.31 182 VAL A O 1
ATOM 1382 N N . ALA A 1 183 ? -5.050 -7.199 11.623 1.00 93.38 183 ALA A N 1
ATOM 1383 C CA . ALA A 1 183 ? -5.357 -6.719 10.273 1.00 93.38 183 ALA A CA 1
ATOM 1384 C C . ALA A 1 183 ? -4.396 -5.604 9.820 1.00 93.38 183 ALA A C 1
ATOM 1386 O O . ALA A 1 183 ? -3.849 -5.659 8.717 1.00 93.38 183 ALA A O 1
ATOM 1387 N N . HIS A 1 184 ? -4.136 -4.635 10.702 1.00 91.75 184 HIS A N 1
ATOM 1388 C CA . HIS A 1 184 ? -3.208 -3.541 10.438 1.00 91.75 184 HIS A CA 1
ATOM 1389 C C . HIS A 1 184 ? -1.767 -4.034 10.251 1.00 91.75 184 HIS A C 1
ATOM 1391 O O . HIS A 1 184 ? -1.077 -3.555 9.353 1.00 91.75 184 HIS A O 1
ATOM 1397 N N . SER A 1 185 ? -1.325 -5.016 11.043 1.00 92.62 185 SER A N 1
ATOM 1398 C CA . SER A 1 185 ? 0.023 -5.590 10.934 1.00 92.62 185 SER A CA 1
ATOM 1399 C C . SER A 1 185 ? 0.269 -6.232 9.569 1.00 92.62 185 SER A C 1
ATOM 1401 O O . SER A 1 185 ? 1.329 -6.018 8.988 1.00 92.62 185 SER A O 1
ATOM 1403 N N . PHE A 1 186 ? -0.711 -6.944 9.000 1.00 95.94 186 PHE A N 1
ATOM 1404 C CA . PHE A 1 186 ? -0.580 -7.482 7.638 1.00 95.94 186 PHE A CA 1
ATOM 1405 C C . PHE A 1 186 ? -0.412 -6.379 6.586 1.00 95.94 186 PHE A C 1
ATOM 1407 O O . PHE A 1 186 ? 0.445 -6.493 5.710 1.00 95.94 186 PHE A O 1
ATOM 1414 N N . SER A 1 187 ? -1.186 -5.296 6.697 1.00 94.50 187 SER A N 1
ATOM 1415 C CA . SER A 1 187 ? -1.055 -4.131 5.814 1.00 94.50 187 SER A CA 1
ATOM 1416 C C . SER A 1 187 ? 0.324 -3.467 5.946 1.00 94.50 187 SER A C 1
ATOM 1418 O O . SER A 1 187 ? 0.971 -3.167 4.942 1.00 94.50 187 SER A O 1
ATOM 1420 N N . ALA A 1 188 ? 0.819 -3.308 7.178 1.00 92.12 188 ALA A N 1
ATOM 1421 C CA . ALA A 1 188 ? 2.134 -2.734 7.451 1.00 92.12 188 ALA A CA 1
ATOM 1422 C C . ALA A 1 188 ? 3.278 -3.605 6.907 1.00 92.12 188 ALA A C 1
ATOM 1424 O O . ALA A 1 188 ? 4.198 -3.084 6.280 1.00 92.12 188 ALA A O 1
ATOM 1425 N N . VAL A 1 189 ? 3.210 -4.927 7.088 1.00 94.75 189 VAL A N 1
ATOM 1426 C CA . VAL A 1 189 ? 4.210 -5.865 6.550 1.00 94.75 189 VAL A CA 1
ATOM 1427 C C . VAL A 1 189 ? 4.224 -5.837 5.022 1.00 94.75 189 VAL A C 1
ATOM 1429 O O . VAL A 1 189 ? 5.301 -5.775 4.434 1.00 94.75 189 VAL A O 1
ATOM 1432 N N . ALA A 1 190 ? 3.055 -5.818 4.373 1.00 95.88 190 ALA A N 1
ATOM 1433 C CA . ALA A 1 190 ? 2.971 -5.696 2.918 1.00 95.88 190 ALA A CA 1
ATOM 1434 C C . ALA A 1 190 ? 3.647 -4.411 2.413 1.00 95.88 190 ALA A C 1
ATOM 1436 O O . ALA A 1 190 ? 4.422 -4.453 1.458 1.00 95.88 190 ALA A O 1
ATOM 1437 N N . LEU A 1 191 ? 3.417 -3.289 3.104 1.00 94.38 191 LEU A N 1
ATOM 1438 C CA . LEU A 1 191 ? 4.048 -2.010 2.788 1.00 94.38 191 LEU A CA 1
ATOM 1439 C C . LEU A 1 191 ? 5.573 -2.048 2.974 1.00 94.38 191 LEU A C 1
ATOM 1441 O O . LEU A 1 191 ? 6.296 -1.519 2.137 1.00 94.38 191 LEU A O 1
ATOM 1445 N N . VAL A 1 192 ? 6.077 -2.697 4.030 1.00 94.81 192 VAL A N 1
ATOM 1446 C CA . VAL A 1 192 ? 7.525 -2.857 4.270 1.00 94.81 192 VAL A CA 1
ATOM 1447 C C . VAL A 1 192 ? 8.181 -3.727 3.198 1.00 94.81 192 VAL A C 1
ATOM 1449 O O . VAL A 1 192 ? 9.264 -3.387 2.723 1.00 94.81 192 VAL A O 1
ATOM 1452 N N . ILE A 1 193 ? 7.538 -4.822 2.782 1.00 96.25 193 ILE A N 1
ATOM 1453 C CA . ILE A 1 193 ? 8.055 -5.682 1.707 1.00 96.25 193 ILE A CA 1
ATOM 1454 C C . ILE A 1 193 ? 8.104 -4.909 0.384 1.00 96.25 193 ILE A C 1
ATOM 1456 O O . ILE A 1 193 ? 9.129 -4.937 -0.300 1.00 96.25 193 ILE A O 1
ATOM 1460 N N . SER A 1 194 ? 7.035 -4.176 0.054 1.00 96.69 194 SER A N 1
ATOM 1461 C CA . SER A 1 194 ? 7.001 -3.298 -1.121 1.00 96.69 194 SER A CA 1
ATOM 1462 C C . SER A 1 194 ? 8.118 -2.247 -1.062 1.00 96.69 194 SER A C 1
ATOM 1464 O O . SER A 1 194 ? 8.917 -2.139 -1.993 1.00 96.69 194 SER A O 1
ATOM 1466 N N . ALA A 1 195 ? 8.283 -1.567 0.079 1.00 95.88 195 ALA A N 1
ATOM 1467 C CA . ALA A 1 195 ? 9.347 -0.586 0.293 1.00 95.88 195 ALA A CA 1
ATOM 1468 C C . ALA A 1 195 ? 10.749 -1.179 0.104 1.00 95.88 195 ALA A C 1
ATOM 1470 O O . ALA A 1 195 ? 11.581 -0.581 -0.574 1.00 95.88 195 ALA A O 1
ATOM 1471 N N . ALA A 1 196 ? 11.018 -2.362 0.661 1.00 96.62 196 ALA A N 1
ATOM 1472 C CA . ALA A 1 196 ? 12.305 -3.033 0.501 1.00 96.62 196 ALA A CA 1
ATOM 1473 C C . ALA A 1 196 ? 12.590 -3.374 -0.972 1.00 96.62 196 ALA A C 1
ATOM 1475 O O . ALA A 1 196 ? 13.711 -3.182 -1.450 1.00 96.62 196 ALA A O 1
ATOM 1476 N N . GLY A 1 197 ? 11.571 -3.829 -1.709 1.00 96.44 197 GLY A N 1
ATOM 1477 C CA . GLY A 1 197 ? 11.689 -4.104 -3.138 1.00 96.44 197 GLY A CA 1
ATOM 1478 C C . GLY A 1 197 ? 11.965 -2.844 -3.960 1.00 96.44 197 GLY A C 1
ATOM 1479 O O . GLY A 1 197 ? 12.917 -2.804 -4.742 1.00 96.44 197 GLY A O 1
ATOM 1480 N N . LEU A 1 198 ? 11.193 -1.781 -3.734 1.00 96.38 198 LEU A N 1
ATOM 1481 C CA . LEU A 1 198 ? 11.389 -0.500 -4.414 1.00 96.38 198 LEU A CA 1
ATOM 1482 C C . LEU A 1 198 ? 12.747 0.128 -4.079 1.00 96.38 198 LEU A C 1
ATOM 1484 O O . LEU A 1 198 ? 13.397 0.667 -4.971 1.00 96.38 1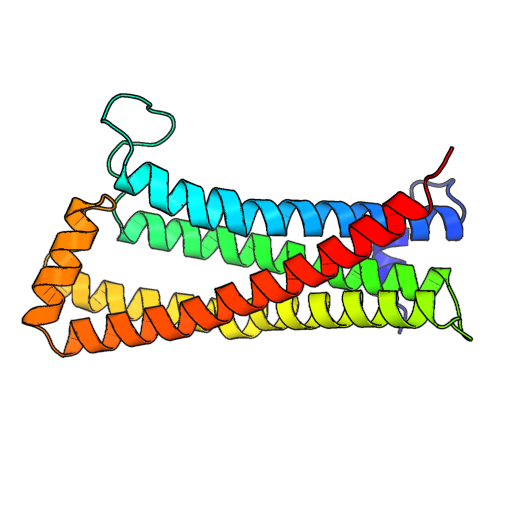98 LEU A O 1
ATOM 1488 N N . PHE A 1 199 ? 13.222 -0.001 -2.839 1.00 96.31 199 PHE A N 1
ATOM 1489 C CA . PHE A 1 199 ? 14.555 0.455 -2.444 1.00 96.31 199 PHE A CA 1
ATOM 1490 C C . PHE A 1 199 ? 15.661 -0.336 -3.153 1.00 96.31 199 PHE A C 1
ATOM 1492 O O . PHE A 1 199 ? 16.606 0.248 -3.679 1.00 96.31 199 PHE A O 1
ATOM 1499 N N . SER A 1 200 ? 15.527 -1.663 -3.234 1.00 95.38 200 SER A N 1
ATOM 1500 C CA . SER A 1 200 ? 16.464 -2.499 -3.993 1.00 95.38 200 SER A CA 1
ATOM 1501 C C . SER A 1 200 ? 16.524 -2.081 -5.467 1.00 95.38 200 SER A C 1
ATOM 1503 O O . SER A 1 200 ? 17.613 -1.993 -6.044 1.00 95.38 200 SER A O 1
ATOM 1505 N N . HIS A 1 201 ? 15.371 -1.758 -6.060 1.00 95.81 201 HIS A N 1
ATOM 1506 C CA . HIS A 1 201 ? 15.303 -1.248 -7.425 1.00 95.81 201 HIS A CA 1
ATOM 1507 C C . HIS A 1 201 ? 15.913 0.151 -7.565 1.00 95.81 201 HIS A C 1
ATOM 1509 O O . HIS A 1 201 ? 16.678 0.388 -8.500 1.00 95.81 201 HIS A O 1
ATOM 1515 N N . PHE A 1 202 ? 15.663 1.045 -6.605 1.00 94.56 202 PHE A N 1
ATOM 1516 C CA . PHE A 1 202 ? 16.276 2.374 -6.537 1.00 94.56 202 PHE A CA 1
ATOM 1517 C C . PHE A 1 202 ? 17.806 2.282 -6.557 1.00 94.56 202 PHE A C 1
ATOM 1519 O O . PHE A 1 202 ? 18.447 2.929 -7.383 1.00 94.56 202 PHE A O 1
ATOM 1526 N N . CYS A 1 203 ? 18.389 1.427 -5.710 1.00 92.88 203 CYS A N 1
ATOM 1527 C CA . CYS A 1 203 ? 19.834 1.197 -5.672 1.00 92.88 203 CYS A CA 1
ATOM 1528 C C . CYS A 1 203 ? 20.374 0.620 -6.990 1.00 92.88 203 CYS A C 1
ATOM 1530 O O . CYS A 1 203 ? 21.495 0.926 -7.394 1.00 92.88 203 CYS A O 1
ATOM 1532 N N . CYS A 1 204 ? 19.592 -0.214 -7.681 1.00 90.50 204 CYS A N 1
ATOM 1533 C CA . CYS A 1 204 ? 19.986 -0.731 -8.988 1.00 90.50 204 CYS A CA 1
ATOM 1534 C C . CYS A 1 204 ? 19.976 0.360 -10.065 1.00 90.50 204 CYS A C 1
ATOM 1536 O O . CYS A 1 204 ? 20.906 0.420 -10.870 1.00 90.50 204 CYS A O 1
ATOM 1538 N N . LEU A 1 205 ? 18.950 1.216 -10.083 1.00 89.62 205 LEU A N 1
ATOM 1539 C CA . LEU A 1 205 ? 18.856 2.333 -11.021 1.00 89.62 205 LEU A CA 1
ATOM 1540 C C . LEU A 1 205 ? 19.961 3.364 -10.775 1.00 89.62 205 LEU A C 1
ATOM 1542 O O . LEU A 1 205 ? 20.590 3.802 -11.735 1.00 89.62 205 LEU A O 1
ATOM 1546 N N . SER A 1 206 ? 20.253 3.705 -9.517 1.00 86.75 206 SER A N 1
ATOM 1547 C CA . SER A 1 206 ? 21.309 4.670 -9.188 1.00 86.75 206 SER A CA 1
ATOM 1548 C C . SER A 1 206 ? 22.694 4.193 -9.632 1.00 86.75 206 SER A C 1
ATOM 1550 O O . SER A 1 206 ? 23.460 4.982 -10.178 1.00 86.75 206 SER A O 1
ATOM 1552 N N . GLY A 1 207 ? 22.984 2.893 -9.513 1.00 80.75 207 GLY A N 1
ATOM 1553 C CA . GLY A 1 207 ? 24.223 2.293 -10.023 1.00 80.75 207 GLY A CA 1
ATOM 1554 C C . GLY A 1 207 ? 24.350 2.286 -11.553 1.00 80.75 207 GLY A C 1
ATOM 1555 O O . GLY A 1 207 ? 25.444 2.074 -12.067 1.00 80.75 207 GLY A O 1
ATOM 1556 N N . LYS A 1 208 ? 23.257 2.529 -12.290 1.00 78.81 208 LYS A N 1
ATOM 1557 C CA . LYS A 1 208 ? 23.247 2.669 -13.757 1.00 78.81 208 LYS A CA 1
ATOM 1558 C C . LYS A 1 208 ? 23.280 4.135 -14.227 1.00 78.81 208 LYS A C 1
ATOM 1560 O O . LYS A 1 208 ? 23.410 4.361 -15.424 1.00 78.81 208 LYS A O 1
ATOM 1565 N N . ILE A 1 209 ? 23.165 5.110 -13.315 1.00 62.22 209 ILE A N 1
ATOM 1566 C CA . ILE A 1 209 ? 23.184 6.565 -13.594 1.00 62.22 209 ILE A CA 1
ATOM 1567 C C . ILE A 1 209 ? 24.607 7.154 -13.437 1.00 62.22 209 ILE A C 1
ATOM 1569 O O . ILE A 1 209 ? 24.786 8.366 -13.409 1.00 62.22 209 ILE A O 1
ATOM 1573 N N . VAL A 1 210 ? 25.649 6.321 -13.356 1.00 40.31 210 VAL A N 1
ATOM 1574 C CA . VAL A 1 210 ? 27.031 6.817 -13.260 1.00 40.31 210 VAL A CA 1
ATOM 1575 C C . VAL A 1 210 ? 27.386 7.621 -14.519 1.00 40.31 210 VAL A C 1
ATOM 1577 O O . VAL A 1 210 ? 27.353 7.089 -15.629 1.00 40.31 210 VAL A O 1
ATOM 1580 N N . ILE A 1 211 ? 27.645 8.911 -14.280 1.00 39.03 211 ILE A N 1
ATOM 1581 C CA . ILE A 1 211 ? 28.164 9.945 -15.189 1.00 39.03 211 ILE A CA 1
ATOM 1582 C C . ILE A 1 211 ? 29.567 9.562 -15.657 1.00 39.03 211 ILE A C 1
ATOM 1584 O O . ILE A 1 211 ? 30.348 9.094 -14.796 1.00 39.03 211 ILE A O 1
#

Organism: NCBI:txid40148

Secondary structure (DSSP, 8-state):
--HHHHHHHHHS-STT--HHHHHHHHHHHHHHHHHHHHHHHHIIIIIIHHHHHHH--TT--SS-TT--HHHHHHHHHHHHHHHHHHHHHHHHHHHHHHHHHT-SSPPHHHHHHHHHHHHHHHHHHHIIIIIHHHHHHHHHHHHHHHHHTT--S--SHHHHHHHHHHHHH-HHHHHHHHHHHHHHHHHHHHHHHHHHHHHHHHHHHHTT---

InterPro domains:
  IPR025423 TMEM205-like [PF13664] (29-144)
  IPR053009 Xanthocillin Biosynthesis-Associated Protein [PTHR23241] (19-210)

pLDDT: mean 83.87, std 17.0, range [39.03, 98.31]

Sequence (211 aa):
MLPLLAVVVLLAGGAGLGTTAAAKAVHLLCFATSWGVTVWAILVGGVIMFLYYTFSPCSFNVLPPNLPRHAMGRLRGKVFPACFALNAACTAASAEAFAWLHRPPWPPAERRQLAVLLVAAGYDLANLLIFTPRTLEAMRERHKVERSLGIGGDGSFVGWRQNARAARSSSTLAAENARFWVAHSFSAVALVISAAGLFSHFCCLSGKIVI